Protein AF-A0A850H1N4-F1 (afdb_monomer_lite)

Secondary structure (DSSP, 8-state):
-----HHHHHHHHHHHHHHHHHHHHHHHHHHHHHHHHHHHHHHHHHHHHHHHHHHHHHHHHHHHHHHHHHIIIII--PPPPGGGS-S-HHHHHHHTSPPPTTPPPP---------TTTHHHHHHHHHHHHHS-GGGHHHHHHHHHHHHHHHHHHHHHTS-TTSSHHHHHHHHHH------HHHHHHGGG-

Radius of gyration: 41.52 Å; chains: 1; bounding box: 78×70×129 Å

Structure (mmCIF, N/CA/C/O backbone):
data_AF-A0A850H1N4-F1
#
_entry.id   AF-A0A850H1N4-F1
#
loop_
_atom_site.group_PDB
_atom_site.id
_atom_site.type_symbol
_atom_site.label_atom_id
_atom_site.label_alt_id
_atom_site.label_comp_id
_atom_site.label_asym_id
_atom_site.label_entity_id
_atom_site.label_seq_id
_atom_site.pdbx_PDB_ins_code
_atom_site.Cartn_x
_atom_site.Cartn_y
_atom_site.Cartn_z
_atom_site.occupancy
_atom_site.B_iso_or_equiv
_atom_site.auth_seq_id
_atom_site.auth_comp_id
_atom_site.auth_asym_id
_atom_site.auth_atom_id
_atom_site.pdbx_PDB_model_num
ATOM 1 N N . MET A 1 1 ? 31.573 0.179 -68.826 1.00 45.38 1 MET A N 1
ATOM 2 C CA . MET A 1 1 ? 30.901 -0.006 -67.521 1.00 45.38 1 MET A CA 1
ATOM 3 C C . MET A 1 1 ? 31.945 0.080 -66.420 1.00 45.38 1 MET A C 1
ATOM 5 O O . MET A 1 1 ? 32.851 -0.740 -66.405 1.00 45.38 1 MET A O 1
ATOM 9 N N . SER A 1 2 ? 31.887 1.092 -65.556 1.00 54.31 2 SER A N 1
ATOM 10 C CA . SER A 1 2 ? 32.833 1.258 -64.448 1.00 54.31 2 SER A CA 1
ATOM 11 C C . SER A 1 2 ? 32.500 0.284 -63.314 1.00 54.31 2 SER A C 1
ATOM 13 O O . SER A 1 2 ? 31.480 0.401 -62.639 1.00 54.31 2 SER A O 1
ATOM 15 N N . THR A 1 3 ? 33.363 -0.707 -63.109 1.00 65.75 3 THR A N 1
ATOM 16 C CA . THR A 1 3 ? 33.282 -1.648 -61.990 1.00 65.75 3 THR A CA 1
ATOM 17 C C . THR A 1 3 ? 33.752 -0.948 -60.718 1.00 65.75 3 THR A C 1
ATOM 19 O O . THR A 1 3 ? 34.942 -0.694 -60.544 1.00 65.75 3 THR A O 1
ATOM 22 N N . THR A 1 4 ? 32.829 -0.589 -59.827 1.00 67.75 4 THR A N 1
ATOM 23 C CA . THR A 1 4 ? 33.184 -0.047 -58.507 1.00 67.75 4 THR A CA 1
ATOM 24 C C . THR A 1 4 ? 33.922 -1.109 -57.688 1.00 67.75 4 THR A C 1
ATOM 26 O O . THR A 1 4 ? 33.457 -2.244 -57.597 1.00 67.75 4 THR A O 1
ATOM 29 N N . SER A 1 5 ? 35.033 -0.740 -57.053 1.00 78.00 5 SER A N 1
ATOM 30 C CA . SER A 1 5 ? 35.884 -1.641 -56.269 1.00 78.00 5 SER A CA 1
ATOM 31 C C . SER A 1 5 ? 35.133 -2.242 -55.061 1.00 78.00 5 SER A C 1
ATOM 33 O O . SER A 1 5 ? 34.505 -1.499 -54.298 1.00 78.00 5 SER A O 1
ATOM 35 N N . PRO A 1 6 ? 35.210 -3.567 -54.830 1.00 77.12 6 PRO A N 1
ATOM 36 C CA . PRO A 1 6 ? 34.457 -4.252 -53.771 1.00 77.12 6 PRO A CA 1
ATOM 37 C C . PRO A 1 6 ? 34.892 -3.859 -52.348 1.00 77.12 6 PRO A C 1
ATOM 39 O O . PRO A 1 6 ? 34.079 -3.885 -51.427 1.00 77.12 6 PRO A O 1
ATOM 42 N N . ILE A 1 7 ? 36.143 -3.424 -52.169 1.00 85.69 7 ILE A N 1
ATOM 43 C CA . ILE A 1 7 ? 36.723 -3.073 -50.861 1.00 85.69 7 ILE A CA 1
ATOM 44 C C . ILE A 1 7 ? 36.010 -1.867 -50.228 1.00 85.69 7 ILE A C 1
ATOM 46 O O . ILE A 1 7 ? 35.670 -1.895 -49.047 1.00 85.69 7 ILE A O 1
ATOM 50 N N . HIS A 1 8 ? 35.706 -0.826 -51.010 1.00 85.38 8 HIS A N 1
ATOM 51 C CA . HIS A 1 8 ? 35.001 0.352 -50.492 1.00 85.38 8 HIS A CA 1
ATO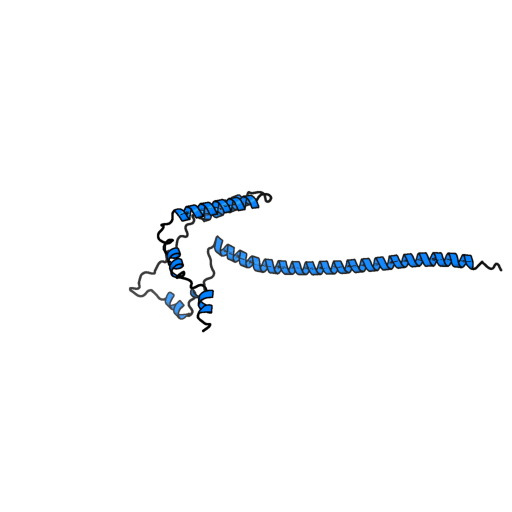M 52 C C . HIS A 1 8 ? 33.558 0.028 -50.095 1.00 85.38 8 HIS A C 1
ATOM 54 O O . HIS A 1 8 ? 33.072 0.525 -49.082 1.00 85.38 8 HIS A O 1
ATOM 60 N N . ARG A 1 9 ? 32.882 -0.844 -50.855 1.00 86.06 9 ARG A N 1
ATOM 61 C CA . ARG A 1 9 ? 31.515 -1.289 -50.540 1.00 86.06 9 ARG A CA 1
ATOM 62 C C . ARG A 1 9 ? 31.469 -2.054 -49.217 1.00 86.06 9 ARG A C 1
ATOM 64 O O . ARG A 1 9 ? 30.551 -1.843 -48.430 1.00 86.06 9 ARG A O 1
ATOM 71 N N . LEU A 1 10 ? 32.480 -2.883 -48.953 1.00 91.19 10 LEU A N 1
ATOM 72 C CA . LEU A 1 10 ? 32.591 -3.629 -47.702 1.00 91.19 10 LEU A CA 1
ATOM 73 C C . LEU A 1 10 ? 32.848 -2.709 -46.497 1.00 91.19 10 LEU A C 1
ATOM 75 O O . LEU A 1 10 ? 32.257 -2.918 -45.443 1.00 91.19 10 LEU A O 1
ATOM 79 N N . GLY A 1 11 ? 33.657 -1.657 -46.665 1.00 90.50 11 GLY A N 1
ATOM 80 C CA . GLY A 1 11 ? 33.879 -0.651 -45.619 1.00 90.50 11 GLY A CA 1
ATOM 81 C C . GLY A 1 11 ? 32.596 0.087 -45.220 1.00 90.50 11 GLY A C 1
ATOM 82 O O . GLY A 1 11 ? 32.288 0.202 -44.035 1.00 90.50 11 GLY A O 1
ATOM 83 N N . TRP A 1 12 ? 31.798 0.513 -46.203 1.00 93.62 12 TRP A N 1
ATOM 84 C CA . TRP A 1 12 ? 30.488 1.122 -45.943 1.00 93.62 12 TRP A CA 1
ATOM 85 C C . TRP A 1 12 ? 29.510 0.143 -45.286 1.00 93.62 12 TRP A C 1
ATOM 87 O O . TRP A 1 12 ? 28.826 0.509 -44.332 1.00 93.6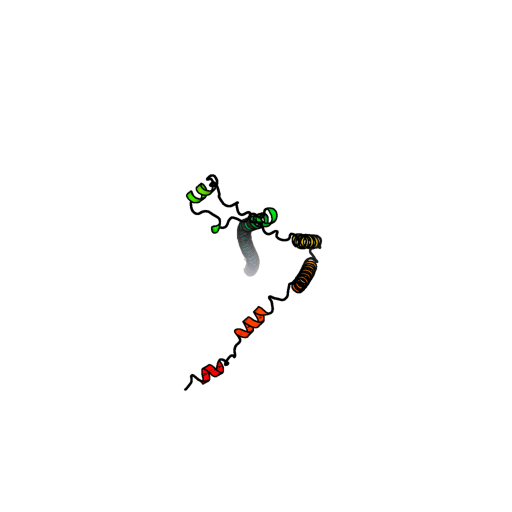2 12 TRP A O 1
ATOM 97 N N . ALA A 1 13 ? 29.472 -1.112 -45.744 1.00 95.06 13 ALA A N 1
ATOM 98 C CA . ALA A 1 13 ? 28.631 -2.141 -45.137 1.00 95.06 13 ALA A CA 1
ATOM 99 C C . ALA A 1 13 ? 29.006 -2.400 -43.667 1.00 95.06 13 ALA A C 1
ATOM 101 O O . ALA A 1 13 ? 28.120 -2.480 -42.817 1.00 95.06 13 ALA A O 1
ATOM 102 N N . ALA A 1 14 ? 30.303 -2.465 -43.349 1.00 95.75 14 ALA A N 1
ATOM 103 C CA . ALA A 1 14 ? 30.783 -2.629 -41.980 1.00 95.75 14 ALA A CA 1
ATOM 104 C C . ALA A 1 14 ? 30.381 -1.447 -41.084 1.00 95.75 14 ALA A C 1
ATOM 106 O O . ALA A 1 14 ? 29.930 -1.656 -39.959 1.00 95.75 14 ALA A O 1
ATOM 107 N N . LEU A 1 15 ? 30.470 -0.212 -41.591 1.00 96.31 15 LEU A N 1
ATOM 108 C CA . LEU A 1 15 ? 30.061 0.979 -40.846 1.00 96.31 15 LEU A CA 1
ATOM 109 C C . LEU A 1 15 ? 28.564 0.948 -40.493 1.00 96.31 15 LEU A C 1
ATOM 111 O O . LEU A 1 15 ? 28.195 1.187 -39.341 1.00 96.31 15 LEU A O 1
ATOM 115 N N . PHE A 1 16 ? 27.702 0.595 -41.454 1.00 97.31 16 PHE A N 1
ATOM 116 C CA . PHE A 1 16 ? 26.267 0.441 -41.198 1.00 97.31 16 PHE A CA 1
ATOM 117 C C . PHE A 1 16 ? 25.966 -0.716 -40.246 1.00 97.31 16 PHE A C 1
ATOM 119 O O . PHE A 1 16 ? 25.119 -0.567 -39.369 1.00 97.31 16 PHE A O 1
ATOM 126 N N . ALA A 1 17 ? 26.672 -1.842 -40.367 1.00 97.25 17 ALA A N 1
ATOM 127 C CA . ALA A 1 17 ? 26.500 -2.980 -39.469 1.00 97.25 17 ALA A CA 1
ATOM 128 C C . ALA A 1 17 ? 26.849 -2.619 -38.017 1.00 97.25 17 ALA A C 1
ATOM 130 O O . ALA A 1 17 ? 26.096 -2.949 -37.099 1.00 97.25 17 ALA A O 1
ATOM 131 N N . ILE A 1 18 ? 27.949 -1.890 -37.802 1.00 97.81 18 ILE A N 1
ATOM 132 C CA . ILE A 1 18 ? 28.336 -1.391 -36.476 1.00 97.81 18 ILE A CA 1
ATOM 133 C C . ILE A 1 18 ? 27.266 -0.434 -35.944 1.00 97.81 18 ILE A C 1
ATOM 135 O O . ILE A 1 18 ? 26.774 -0.627 -34.834 1.00 97.81 18 ILE A O 1
ATOM 139 N N . SER A 1 19 ? 26.850 0.551 -36.747 1.00 96.75 19 SER A N 1
ATOM 140 C CA . SER A 1 19 ? 25.802 1.506 -36.363 1.00 96.75 19 SER A CA 1
ATOM 141 C C . SER A 1 19 ? 24.498 0.805 -35.964 1.00 96.75 19 SER A C 1
ATOM 143 O O . SER A 1 19 ? 23.944 1.087 -34.900 1.00 96.75 19 SER A O 1
ATOM 145 N N . LEU A 1 20 ? 24.055 -0.168 -36.764 1.00 97.31 20 LEU A N 1
ATOM 146 C CA . LEU A 1 20 ? 22.860 -0.960 -36.494 1.00 97.31 20 LEU A CA 1
ATOM 147 C C . LEU A 1 20 ? 23.003 -1.775 -35.203 1.00 97.31 20 LEU A C 1
ATOM 149 O O . LEU A 1 20 ? 22.079 -1.813 -34.396 1.00 97.31 20 LEU A O 1
ATOM 153 N N . THR A 1 21 ? 24.166 -2.389 -34.979 1.00 98.06 21 THR A N 1
ATOM 154 C CA . THR A 1 21 ? 24.436 -3.187 -33.775 1.00 98.06 21 THR A CA 1
ATOM 155 C C . THR A 1 21 ? 24.353 -2.330 -32.513 1.00 98.06 21 THR A C 1
ATOM 157 O O . THR A 1 21 ? 23.682 -2.717 -31.556 1.00 98.06 21 THR A O 1
ATOM 160 N N . LEU A 1 22 ? 24.971 -1.143 -32.513 1.00 97.56 22 LEU A N 1
ATOM 161 C CA . LEU A 1 22 ? 24.876 -0.208 -31.387 1.00 97.56 22 LEU A CA 1
ATOM 162 C C . LEU A 1 22 ? 23.431 0.254 -31.156 1.00 97.56 22 LEU A C 1
ATOM 164 O O . LEU A 1 22 ? 22.978 0.307 -30.011 1.00 97.56 22 LEU A O 1
ATOM 168 N N . PHE A 1 23 ? 22.694 0.553 -32.228 1.00 97.81 23 PHE A N 1
ATOM 169 C CA . PHE A 1 23 ? 21.291 0.954 -32.138 1.00 97.81 23 PHE A CA 1
ATOM 170 C C . PHE A 1 23 ? 20.409 -0.149 -31.527 1.00 97.81 23 PHE A C 1
ATOM 172 O O . PHE A 1 23 ? 19.601 0.117 -30.631 1.00 97.81 23 PHE A O 1
ATOM 179 N N . LEU A 1 24 ? 20.597 -1.401 -31.953 1.00 97.94 24 LEU A N 1
ATOM 180 C CA . LEU A 1 24 ? 19.893 -2.553 -31.387 1.00 97.94 24 LEU A CA 1
ATOM 181 C C . LEU A 1 24 ? 20.264 -2.767 -29.918 1.00 97.94 24 LEU A C 1
ATOM 183 O O . LEU A 1 24 ? 19.368 -2.934 -29.094 1.00 97.94 24 LEU A O 1
ATOM 187 N N . ALA A 1 25 ? 21.551 -2.705 -29.568 1.00 97.56 25 ALA A N 1
ATOM 188 C CA . ALA A 1 25 ? 22.004 -2.853 -28.187 1.00 97.56 25 ALA A CA 1
ATOM 189 C C . ALA A 1 25 ? 21.349 -1.816 -27.258 1.00 97.56 25 ALA A C 1
ATOM 191 O O . ALA A 1 25 ? 20.859 -2.164 -26.181 1.00 97.56 25 ALA A O 1
ATOM 192 N N . LEU A 1 26 ? 21.262 -0.556 -27.695 1.00 97.19 26 LEU A N 1
ATOM 193 C CA . 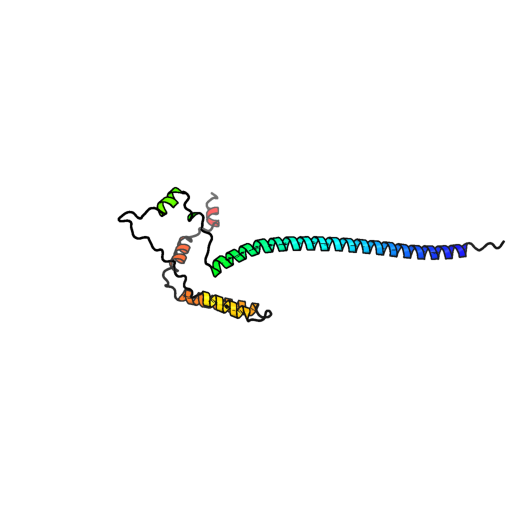LEU A 1 26 ? 20.587 0.498 -26.939 1.00 97.19 26 LEU A CA 1
ATOM 194 C C . LEU A 1 26 ? 19.080 0.240 -26.815 1.00 97.19 26 LEU A C 1
ATOM 196 O O . LEU A 1 26 ? 18.515 0.389 -25.733 1.00 97.19 26 LEU A O 1
ATOM 200 N N . THR A 1 27 ? 18.435 -0.193 -27.898 1.00 96.94 27 THR A N 1
ATOM 201 C CA . THR A 1 27 ? 17.000 -0.509 -27.910 1.00 96.94 27 THR A CA 1
ATOM 202 C C . THR A 1 27 ? 16.671 -1.653 -26.950 1.00 96.94 27 THR A C 1
ATOM 204 O O . THR A 1 27 ? 15.732 -1.552 -26.158 1.00 96.94 27 THR A O 1
ATOM 207 N N . LEU A 1 28 ? 17.473 -2.721 -26.960 1.00 96.62 28 LEU A N 1
ATOM 208 C CA . LEU A 1 28 ? 17.328 -3.844 -26.034 1.00 96.62 28 LEU A CA 1
ATOM 209 C C . LEU A 1 28 ? 17.555 -3.407 -24.584 1.00 96.62 28 LEU A C 1
ATOM 211 O O . LEU A 1 28 ? 16.755 -3.756 -23.719 1.00 96.62 28 LEU A O 1
ATOM 215 N N . ARG A 1 29 ? 18.574 -2.577 -24.322 1.00 96.75 29 ARG A N 1
ATOM 216 C CA . ARG A 1 29 ? 18.825 -2.023 -22.984 1.00 96.75 29 ARG A CA 1
ATOM 217 C C . ARG A 1 29 ? 17.643 -1.198 -22.479 1.00 96.75 29 ARG A C 1
ATOM 219 O O . ARG A 1 29 ? 17.230 -1.365 -21.338 1.00 96.75 29 ARG A O 1
ATOM 226 N N . VAL A 1 30 ? 17.071 -0.336 -23.317 1.00 97.06 30 VAL A N 1
ATOM 227 C CA . VAL A 1 30 ? 15.891 0.463 -22.950 1.00 97.06 30 VAL A CA 1
ATOM 228 C C . VAL A 1 30 ? 14.690 -0.434 -22.648 1.00 97.06 30 VAL A C 1
ATOM 230 O O . VAL A 1 30 ? 13.958 -0.168 -21.697 1.00 97.06 30 VAL A O 1
ATOM 233 N N . ASN A 1 31 ? 14.485 -1.507 -23.413 1.00 96.06 31 ASN A N 1
ATOM 234 C CA . ASN A 1 31 ? 13.411 -2.462 -23.138 1.00 96.06 31 ASN A CA 1
ATOM 235 C C . ASN A 1 31 ? 13.629 -3.224 -21.823 1.00 96.06 31 ASN A C 1
ATOM 237 O O . ASN A 1 31 ? 12.673 -3.393 -21.067 1.00 96.06 31 ASN A O 1
ATOM 241 N N . ALA A 1 32 ? 14.870 -3.607 -21.514 1.00 95.19 32 ALA A N 1
ATOM 242 C CA . ALA A 1 32 ? 15.222 -4.218 -20.234 1.00 95.19 32 ALA A CA 1
ATOM 243 C C . ALA A 1 32 ? 14.930 -3.265 -19.063 1.00 95.19 32 ALA A C 1
ATOM 245 O O . ALA A 1 32 ? 14.163 -3.619 -18.170 1.00 95.19 32 ALA A O 1
ATOM 246 N N . VAL A 1 33 ? 15.402 -2.016 -19.135 1.00 96.31 33 VAL A N 1
ATOM 247 C CA . VAL A 1 33 ? 15.148 -0.995 -18.101 1.00 96.31 33 VAL A CA 1
ATOM 248 C C . VAL A 1 33 ? 13.650 -0.740 -17.921 1.00 96.31 33 VAL A C 1
ATOM 250 O O . VAL A 1 33 ? 13.152 -0.718 -16.800 1.00 96.31 33 VAL A O 1
ATOM 253 N N . LYS A 1 34 ? 12.883 -0.611 -19.012 1.00 96.06 34 LYS A N 1
ATOM 254 C CA . LYS A 1 34 ? 11.418 -0.467 -18.930 1.00 96.06 34 LYS A CA 1
ATOM 255 C C . LYS A 1 34 ? 10.757 -1.662 -18.236 1.00 96.06 34 LYS A C 1
ATOM 257 O O . LYS A 1 34 ? 9.766 -1.478 -17.532 1.00 96.06 34 LYS A O 1
ATOM 262 N N . SER A 1 35 ? 11.266 -2.877 -18.444 1.00 94.00 35 SER A N 1
ATOM 263 C CA . SER A 1 35 ? 10.730 -4.080 -17.800 1.00 94.00 35 SER A CA 1
ATOM 264 C C . SER A 1 35 ? 11.027 -4.123 -16.298 1.00 94.00 35 SER A C 1
ATOM 266 O O . SER A 1 35 ? 10.137 -4.470 -15.521 1.00 94.00 35 SER A O 1
ATOM 268 N N . GLU A 1 36 ? 12.224 -3.689 -15.894 1.00 94.12 36 GLU A N 1
ATOM 269 C CA . GLU A 1 36 ? 12.636 -3.572 -14.492 1.00 94.12 36 GLU A CA 1
ATOM 270 C C . GLU A 1 36 ? 11.793 -2.531 -13.754 1.00 94.12 36 GLU A C 1
ATOM 272 O O . GLU A 1 36 ? 11.248 -2.829 -12.693 1.00 94.12 36 GLU A O 1
ATOM 277 N N . VAL A 1 37 ? 11.587 -1.353 -14.354 1.00 96.56 37 VAL A N 1
ATOM 278 C CA . VAL A 1 37 ? 10.722 -0.303 -13.789 1.00 96.56 37 VAL A CA 1
ATOM 279 C C . VAL A 1 37 ? 9.313 -0.841 -13.546 1.00 96.56 37 VAL A C 1
ATOM 281 O O . VAL A 1 37 ? 8.801 -0.754 -12.433 1.00 96.56 37 VAL A O 1
ATOM 284 N N . ARG A 1 38 ? 8.715 -1.507 -14.542 1.00 94.94 38 ARG A N 1
ATOM 285 C CA . ARG A 1 38 ? 7.384 -2.117 -14.394 1.00 94.94 38 ARG A CA 1
ATOM 286 C C . ARG A 1 38 ? 7.336 -3.205 -13.320 1.00 94.94 38 ARG A C 1
ATOM 288 O O . ARG A 1 38 ? 6.271 -3.457 -12.760 1.00 94.94 38 ARG A O 1
ATOM 295 N N . ALA A 1 39 ? 8.436 -3.918 -13.079 1.00 95.81 39 ALA A N 1
ATOM 296 C CA . ALA A 1 39 ? 8.506 -4.907 -12.008 1.00 95.81 39 ALA A CA 1
ATOM 297 C C . ALA A 1 39 ? 8.511 -4.231 -10.630 1.00 95.81 39 ALA A C 1
ATOM 299 O O . ALA A 1 39 ? 7.747 -4.651 -9.763 1.00 95.81 39 ALA A O 1
ATOM 300 N N . MET A 1 40 ? 9.291 -3.160 -10.463 1.00 94.69 40 MET A N 1
ATOM 301 C CA . MET A 1 40 ? 9.344 -2.373 -9.226 1.00 94.69 40 MET A CA 1
ATOM 302 C C . MET A 1 40 ? 8.014 -1.678 -8.930 1.00 94.69 40 MET A C 1
ATOM 304 O O . MET A 1 40 ? 7.537 -1.745 -7.806 1.00 94.69 40 MET A O 1
ATOM 308 N N . GLU A 1 41 ? 7.352 -1.103 -9.936 1.00 97.00 41 GLU A N 1
ATOM 309 C CA . GLU A 1 41 ? 6.014 -0.511 -9.783 1.00 97.00 41 GLU A CA 1
ATOM 310 C C . GLU A 1 41 ? 5.002 -1.522 -9.223 1.00 97.00 41 GLU A C 1
ATOM 312 O O . GLU A 1 41 ? 4.248 -1.214 -8.303 1.00 97.00 41 GLU A O 1
ATOM 317 N N . ARG A 1 42 ? 5.010 -2.765 -9.727 1.00 96.50 42 ARG A N 1
ATOM 318 C CA . ARG A 1 42 ? 4.136 -3.824 -9.196 1.00 96.50 42 ARG A CA 1
ATOM 319 C C . ARG A 1 42 ? 4.487 -4.209 -7.762 1.00 96.50 42 ARG A C 1
ATOM 321 O O . ARG A 1 42 ? 3.578 -4.506 -6.994 1.00 96.50 42 ARG A O 1
ATOM 328 N N . GLN A 1 43 ? 5.773 -4.220 -7.412 1.00 95.75 43 GLN A N 1
ATOM 329 C CA . GLN A 1 43 ? 6.217 -4.498 -6.044 1.00 95.75 43 GLN A CA 1
ATOM 330 C C . GLN A 1 43 ? 5.785 -3.391 -5.082 1.00 95.75 43 GLN A C 1
ATOM 332 O O . GLN A 1 43 ? 5.258 -3.699 -4.020 1.00 95.75 43 GLN A O 1
ATOM 337 N N . ILE A 1 44 ? 5.927 -2.124 -5.479 1.00 97.25 44 ILE A N 1
ATOM 338 C CA . ILE A 1 44 ? 5.469 -0.970 -4.697 1.00 97.25 44 ILE A CA 1
ATOM 339 C C . ILE A 1 44 ? 3.973 -1.102 -4.408 1.00 97.25 44 ILE A C 1
ATOM 341 O O . ILE A 1 44 ? 3.573 -1.108 -3.249 1.00 97.25 44 ILE A O 1
ATOM 345 N N . VAL A 1 45 ? 3.158 -1.327 -5.442 1.00 97.50 45 VAL A N 1
ATOM 346 C CA . VAL A 1 45 ? 1.704 -1.482 -5.277 1.00 97.50 45 VAL A CA 1
ATOM 347 C C . VAL A 1 45 ? 1.346 -2.691 -4.404 1.00 97.50 45 VAL A C 1
ATOM 349 O O . VAL A 1 45 ? 0.359 -2.646 -3.671 1.00 97.50 45 VAL A O 1
ATOM 352 N N . ALA A 1 46 ? 2.106 -3.787 -4.471 1.00 96.75 46 ALA A N 1
ATOM 353 C CA . ALA A 1 46 ? 1.880 -4.946 -3.608 1.00 96.75 46 ALA A CA 1
ATOM 354 C C . ALA A 1 46 ? 2.143 -4.607 -2.131 1.00 96.75 46 ALA A C 1
ATOM 356 O O . ALA A 1 46 ? 1.281 -4.852 -1.290 1.00 96.75 46 ALA A O 1
ATOM 357 N N . ILE A 1 47 ? 3.276 -3.965 -1.841 1.00 97.38 47 ILE A N 1
ATOM 358 C CA . ILE A 1 47 ? 3.660 -3.562 -0.482 1.00 97.38 47 ILE A CA 1
ATOM 359 C C . ILE A 1 47 ? 2.686 -2.517 0.079 1.00 97.38 47 ILE A C 1
ATOM 361 O O . ILE A 1 47 ? 2.293 -2.608 1.237 1.00 97.38 47 ILE A O 1
ATOM 365 N N . GLU A 1 48 ? 2.233 -1.559 -0.734 1.00 97.19 48 GLU A N 1
ATOM 366 C CA . GLU A 1 48 ? 1.223 -0.566 -0.335 1.00 97.19 48 GLU A CA 1
ATOM 367 C C . GLU A 1 48 ? -0.118 -1.205 0.056 1.00 97.19 48 GLU A C 1
ATOM 369 O O . GLU A 1 48 ? -0.807 -0.738 0.963 1.00 97.19 48 GLU A O 1
ATOM 374 N N . ARG A 1 49 ? -0.509 -2.295 -0.612 1.00 96.62 49 ARG A N 1
ATOM 375 C CA . ARG A 1 49 ? -1.721 -3.042 -0.247 1.00 96.62 49 ARG A CA 1
ATOM 376 C C . ARG A 1 49 ? -1.547 -3.789 1.067 1.00 96.62 49 ARG A C 1
ATOM 378 O O . ARG A 1 49 ? -2.483 -3.824 1.862 1.00 96.62 49 ARG A O 1
ATOM 385 N N . GLU A 1 50 ? -0.374 -4.371 1.296 1.00 95.94 50 GLU A N 1
ATOM 386 C CA . GLU A 1 50 ? -0.048 -5.043 2.555 1.00 95.94 50 GLU A CA 1
ATOM 387 C C . GLU A 1 50 ? -0.032 -4.055 3.726 1.00 95.94 50 GLU A C 1
ATOM 389 O O . GLU A 1 50 ? -0.620 -4.342 4.767 1.00 95.94 50 GLU A O 1
ATOM 394 N N . THR A 1 51 ? 0.555 -2.866 3.560 1.00 95.81 51 THR A N 1
ATOM 395 C CA . THR A 1 51 ? 0.543 -1.832 4.606 1.00 95.81 51 THR A CA 1
ATOM 396 C C . THR A 1 51 ? -0.857 -1.298 4.875 1.00 95.81 51 THR A C 1
ATOM 398 O O . THR A 1 51 ? -1.214 -1.149 6.040 1.00 95.81 51 THR A O 1
ATOM 401 N N . LEU A 1 52 ? -1.680 -1.074 3.844 1.00 96.38 52 LEU A N 1
ATOM 402 C CA . LEU A 1 52 ? -3.089 -0.713 4.032 1.00 96.38 52 LEU A CA 1
ATOM 403 C C . LEU A 1 52 ? -3.855 -1.787 4.810 1.00 96.38 52 LEU A C 1
ATOM 405 O O . LEU A 1 52 ? -4.592 -1.464 5.738 1.00 96.38 52 LEU A O 1
ATOM 409 N N . LEU A 1 53 ? -3.665 -3.062 4.466 1.00 96.25 53 LEU A N 1
ATOM 410 C CA . LEU A 1 53 ? -4.285 -4.173 5.186 1.00 96.25 53 LEU A CA 1
ATOM 411 C C . LEU A 1 53 ? -3.849 -4.172 6.656 1.00 96.25 53 LEU A C 1
ATOM 413 O O . LEU A 1 53 ? -4.702 -4.185 7.545 1.00 96.25 53 LEU A O 1
ATOM 417 N N . LEU A 1 54 ? -2.545 -4.074 6.919 1.00 95.94 54 LEU A N 1
ATOM 418 C CA . LEU A 1 54 ? -2.003 -4.035 8.278 1.00 95.94 54 LEU A CA 1
ATOM 419 C C . LEU A 1 54 ? -2.559 -2.855 9.078 1.00 95.94 54 LEU A C 1
ATOM 421 O O . LEU A 1 54 ? -2.996 -3.041 10.211 1.00 95.94 54 LEU A O 1
ATOM 425 N N . GLU A 1 55 ? -2.607 -1.663 8.488 1.00 93.50 55 GLU A N 1
ATOM 426 C CA . GLU A 1 55 ? -3.153 -0.469 9.133 1.00 93.50 55 GLU A CA 1
ATOM 427 C C . GLU A 1 55 ? -4.624 -0.672 9.513 1.00 93.50 55 GLU A C 1
ATOM 429 O O . GLU A 1 55 ? -5.019 -0.385 10.642 1.00 93.50 55 GLU A O 1
ATOM 434 N N . THR A 1 56 ? -5.434 -1.247 8.621 1.00 94.31 56 THR A N 1
ATOM 435 C CA . THR A 1 56 ? -6.850 -1.509 8.925 1.00 94.31 56 THR A CA 1
ATOM 436 C C . THR A 1 56 ? -7.033 -2.537 10.045 1.00 94.31 56 THR A C 1
ATOM 438 O O . THR A 1 56 ? -7.891 -2.358 10.919 1.00 94.31 56 THR 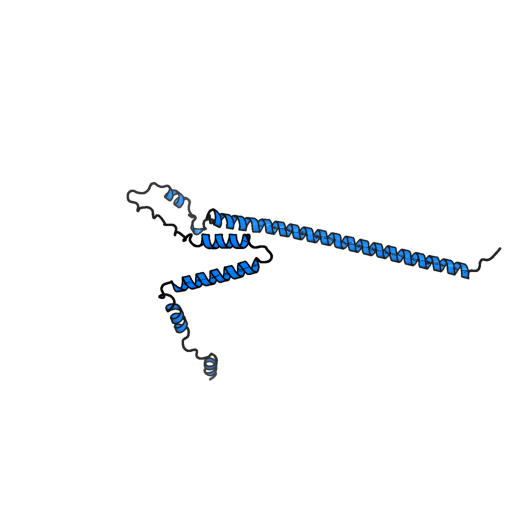A O 1
ATOM 441 N N . GLU A 1 57 ? -6.202 -3.584 10.087 1.00 90.56 57 GLU A N 1
ATOM 442 C CA . GLU A 1 57 ? -6.212 -4.553 11.185 1.00 90.56 57 GLU A CA 1
ATOM 443 C C . GLU A 1 57 ? -5.801 -3.908 12.514 1.00 90.56 57 GLU A C 1
ATOM 445 O O . GLU A 1 57 ? -6.432 -4.153 13.552 1.00 90.56 57 GLU A O 1
ATOM 450 N N . PHE A 1 58 ? -4.764 -3.067 12.495 1.00 88.88 58 PHE A N 1
ATOM 451 C CA . PHE A 1 58 ? -4.294 -2.357 13.679 1.00 88.88 58 PHE A CA 1
ATOM 452 C C . PHE A 1 58 ? -5.320 -1.351 14.184 1.00 88.88 58 PHE A C 1
ATOM 454 O O . PHE A 1 58 ? -5.618 -1.371 15.376 1.00 88.88 58 PHE A O 1
ATOM 461 N N . GLN A 1 59 ? -5.910 -0.531 13.315 1.00 87.56 59 GLN A N 1
ATOM 462 C CA . GLN A 1 59 ? -6.954 0.424 13.693 1.00 87.56 59 GLN A CA 1
ATOM 463 C C . GLN A 1 59 ? -8.138 -0.284 14.351 1.00 87.56 59 GLN A C 1
ATOM 465 O O . GLN A 1 59 ? -8.607 0.141 15.409 1.00 87.56 59 GLN A O 1
ATOM 470 N N . THR A 1 60 ? -8.563 -1.419 13.793 1.00 86.88 60 THR A N 1
ATOM 471 C CA . THR A 1 60 ? -9.681 -2.190 14.345 1.00 86.88 60 THR A CA 1
ATOM 472 C C . THR A 1 60 ? -9.347 -2.777 15.726 1.00 86.88 60 THR A C 1
ATOM 474 O O . THR A 1 60 ? -10.148 -2.661 16.655 1.00 86.88 60 THR A O 1
ATOM 477 N N . ARG A 1 61 ? -8.152 -3.360 15.925 1.00 84.19 61 ARG A N 1
ATOM 478 C CA . ARG A 1 61 ? -7.743 -3.943 17.225 1.00 84.19 61 ARG A CA 1
ATOM 479 C C . ARG A 1 61 ? -7.377 -2.890 18.277 1.00 84.19 61 ARG A C 1
ATOM 481 O O . ARG A 1 61 ? -7.656 -3.081 19.462 1.00 84.19 61 ARG A O 1
ATOM 488 N N . ALA A 1 62 ? -6.744 -1.793 17.872 1.00 84.56 62 ALA A N 1
ATOM 489 C CA . ALA A 1 62 ? -6.361 -0.704 18.763 1.00 84.56 62 ALA A CA 1
ATOM 490 C C . ALA A 1 62 ? -7.588 0.076 19.236 1.00 84.56 62 ALA A C 1
ATOM 492 O O . ALA A 1 62 ? -7.678 0.354 20.427 1.00 84.56 62 ALA A O 1
ATOM 493 N N . SER A 1 63 ? -8.559 0.348 18.357 1.00 83.62 63 SER A N 1
ATOM 494 C CA . SER A 1 63 ? -9.788 1.064 18.718 1.00 83.62 63 SER A CA 1
ATOM 495 C C . SER A 1 63 ? -10.574 0.341 19.818 1.00 83.62 63 SER A C 1
ATOM 497 O O . SER A 1 63 ? -10.969 0.966 20.799 1.00 83.62 63 SER A O 1
ATOM 499 N N . GLN A 1 64 ? -10.709 -0.990 19.741 1.00 84.19 64 GLN A N 1
ATOM 500 C CA . GLN A 1 64 ? -11.371 -1.776 20.794 1.00 84.19 64 GLN A CA 1
ATOM 501 C C . GLN A 1 64 ? -10.642 -1.688 22.141 1.00 84.19 64 GLN A C 1
ATOM 503 O O . GLN A 1 64 ? -11.272 -1.485 23.178 1.00 84.19 64 GLN A O 1
ATOM 508 N N . ARG A 1 65 ? -9.307 -1.807 22.137 1.00 83.56 65 ARG A N 1
ATOM 509 C CA . ARG A 1 65 ? -8.490 -1.672 23.356 1.00 83.56 65 ARG A CA 1
ATOM 510 C C . ARG A 1 65 ? -8.532 -0.253 23.919 1.00 83.56 65 ARG A C 1
ATOM 512 O O . ARG A 1 65 ? -8.590 -0.094 25.132 1.00 83.56 65 ARG A O 1
ATOM 519 N N . GLN A 1 66 ? -8.529 0.760 23.053 1.00 82.94 66 GLN A N 1
ATOM 520 C CA . GLN A 1 66 ? -8.624 2.168 23.435 1.00 82.94 66 GLN A CA 1
ATOM 521 C C . GLN A 1 66 ? -9.983 2.481 24.062 1.00 82.94 66 GLN A C 1
ATOM 523 O O . GLN A 1 66 ? -10.014 3.060 25.139 1.00 82.94 66 GLN A O 1
ATOM 528 N N . LEU A 1 67 ? -11.089 2.033 23.459 1.00 80.69 67 LEU A N 1
ATOM 529 C CA . LEU A 1 67 ? -12.430 2.186 24.031 1.00 80.69 67 LEU A CA 1
ATOM 530 C C . LEU A 1 67 ? -12.568 1.455 25.372 1.00 80.69 67 LEU A C 1
ATOM 532 O O . LEU A 1 67 ? -13.161 1.995 26.298 1.00 80.69 67 LEU A O 1
ATOM 536 N N . ALA A 1 68 ? -12.000 0.253 25.507 1.00 81.88 68 ALA A N 1
ATOM 537 C CA . ALA A 1 68 ? -11.993 -0.473 26.777 1.00 81.88 68 ALA A CA 1
ATOM 538 C C . ALA A 1 68 ? -11.186 0.262 27.863 1.00 81.88 68 ALA A C 1
ATOM 540 O O . ALA A 1 68 ? -11.659 0.397 28.990 1.00 81.88 68 ALA A O 1
ATOM 541 N N . ALA A 1 69 ? -10.004 0.777 27.516 1.00 83.88 69 ALA A N 1
ATOM 542 C CA . ALA A 1 69 ? -9.178 1.568 28.425 1.00 83.88 69 ALA A CA 1
ATOM 543 C C . ALA A 1 69 ? -9.859 2.890 28.816 1.00 83.88 69 ALA A C 1
ATOM 545 O O . ALA A 1 69 ? -9.840 3.267 29.982 1.00 83.88 69 ALA A O 1
ATOM 546 N N . TRP A 1 70 ? -10.509 3.570 27.867 1.00 79.81 70 TRP A N 1
ATOM 547 C CA . TRP A 1 70 ? -11.267 4.795 28.133 1.00 79.81 70 TRP A CA 1
ATOM 548 C C . TRP A 1 70 ? -12.510 4.529 28.986 1.00 79.81 70 TRP A C 1
ATOM 550 O O . TRP A 1 70 ? -12.770 5.284 29.913 1.00 79.81 70 TRP A O 1
ATOM 560 N N . ASN A 1 71 ? -13.234 3.429 28.757 1.00 81.44 71 ASN A N 1
ATOM 561 C CA . ASN A 1 71 ? -14.347 3.029 29.623 1.00 81.44 71 ASN A CA 1
ATOM 562 C C . ASN A 1 71 ? -13.899 2.730 31.060 1.00 81.44 71 ASN A C 1
ATOM 564 O O . ASN A 1 71 ? -14.624 3.051 32.001 1.00 81.44 71 ASN A O 1
ATOM 568 N N . GLN A 1 72 ? -12.712 2.143 31.240 1.00 81.44 72 GLN A N 1
ATOM 569 C CA . GLN A 1 72 ? -12.131 1.934 32.567 1.00 81.44 72 GLN A CA 1
ATOM 570 C C . GLN A 1 72 ? -11.702 3.244 33.231 1.00 81.44 72 GLN A C 1
ATOM 572 O O . GLN A 1 72 ? -11.981 3.416 34.413 1.00 81.44 72 GLN A O 1
ATOM 577 N N . LEU A 1 73 ? -11.050 4.145 32.491 1.00 79.81 73 LEU A N 1
ATOM 578 C CA . LEU A 1 73 ? -10.503 5.387 33.041 1.00 79.81 73 LEU A CA 1
ATOM 579 C C . LEU A 1 73 ? -11.585 6.436 33.339 1.00 79.81 73 LEU A C 1
ATOM 581 O O . LEU A 1 73 ? -11.565 7.035 34.405 1.00 79.81 73 LEU A O 1
ATOM 585 N N . GLU A 1 74 ? -12.524 6.652 32.416 1.00 74.00 74 GLU A N 1
ATOM 586 C CA . GLU A 1 74 ? -13.515 7.736 32.515 1.00 74.00 74 GLU A CA 1
ATOM 587 C C . GLU A 1 74 ? -14.774 7.304 33.280 1.00 74.00 74 GLU A C 1
ATOM 589 O O . GLU A 1 74 ? -15.349 8.077 34.042 1.00 74.00 74 GLU A O 1
ATOM 594 N N . PHE A 1 75 ? -15.218 6.057 33.088 1.00 75.94 75 PHE A N 1
ATOM 595 C CA . PHE A 1 75 ? -16.503 5.593 33.618 1.00 75.94 75 PHE A CA 1
ATOM 596 C C . PHE A 1 75 ? -16.387 4.487 34.675 1.00 75.94 75 PHE A C 1
ATOM 598 O O . PHE A 1 75 ? -17.373 4.165 35.340 1.00 75.94 75 PHE A O 1
ATOM 605 N N . GLY A 1 76 ? -15.208 3.876 34.838 1.00 71.00 76 GLY A N 1
ATOM 606 C CA . GLY A 1 76 ? -15.007 2.743 35.746 1.00 71.00 76 GLY A CA 1
ATOM 607 C C . GLY A 1 76 ? -15.832 1.500 35.384 1.00 71.00 76 GLY A C 1
ATOM 608 O O . GLY A 1 76 ? -15.982 0.597 36.210 1.00 71.00 76 GLY A O 1
ATOM 609 N N . TYR A 1 77 ? -16.391 1.437 34.172 1.00 65.50 77 TYR A N 1
ATOM 610 C CA . TYR A 1 77 ? -17.209 0.311 33.737 1.00 65.50 77 TYR A CA 1
ATOM 611 C C . TYR A 1 77 ? -16.308 -0.831 33.262 1.00 65.50 77 TYR A C 1
ATOM 613 O O . TYR A 1 77 ? -15.748 -0.802 32.168 1.00 65.50 77 TYR A O 1
ATOM 621 N N . ALA A 1 78 ? -16.183 -1.868 34.089 1.00 68.56 78 ALA A N 1
ATOM 622 C CA . ALA A 1 78 ? -15.692 -3.174 33.665 1.00 68.56 78 ALA A CA 1
ATOM 623 C C . ALA A 1 78 ? -16.878 -4.031 33.199 1.00 68.56 78 ALA A C 1
ATOM 625 O O . ALA A 1 78 ? -17.932 -4.026 33.836 1.00 68.56 78 ALA A O 1
ATOM 626 N N . ALA A 1 79 ? -16.714 -4.782 32.104 1.00 73.00 79 ALA A N 1
ATOM 627 C CA . ALA A 1 79 ? -17.715 -5.768 31.704 1.00 73.00 79 ALA A CA 1
ATOM 628 C C . ALA A 1 79 ? -17.940 -6.760 32.870 1.00 73.00 79 ALA A C 1
ATOM 630 O O . ALA A 1 79 ? -16.947 -7.271 33.403 1.00 73.00 79 ALA A O 1
ATOM 631 N N . PRO A 1 80 ? -19.194 -7.026 33.291 1.00 67.75 80 PRO A N 1
ATOM 632 C CA . PRO A 1 80 ? -19.461 -7.919 34.414 1.00 67.75 80 PRO A CA 1
ATOM 633 C C . PRO A 1 80 ? -18.861 -9.299 34.141 1.00 67.75 80 PRO A C 1
ATOM 635 O O . PRO A 1 80 ? -18.986 -9.830 33.033 1.00 67.75 80 PRO A O 1
ATOM 638 N N . ARG A 1 81 ? -18.173 -9.868 35.136 1.00 74.69 81 ARG A N 1
ATOM 639 C CA . ARG A 1 81 ? -17.597 -11.216 35.014 1.00 74.69 81 ARG A CA 1
ATOM 640 C C . ARG A 1 81 ? -18.720 -12.247 34.936 1.00 74.69 81 ARG A C 1
ATOM 642 O O . ARG A 1 81 ? -19.800 -12.011 35.468 1.00 74.69 81 ARG A O 1
ATOM 649 N N . ALA A 1 82 ? -18.446 -13.394 34.312 1.00 75.62 82 ALA A N 1
ATOM 650 C CA . ALA A 1 82 ? -19.409 -14.493 34.200 1.00 75.62 82 ALA A CA 1
ATOM 651 C C . ALA A 1 82 ? -20.001 -14.885 35.569 1.00 75.62 82 ALA A C 1
ATOM 653 O O . ALA A 1 82 ? -21.203 -15.080 35.676 1.00 75.62 82 ALA A O 1
ATOM 654 N N . ASP A 1 83 ? -19.178 -14.844 36.620 1.00 75.12 83 ASP A N 1
ATOM 655 C CA . ASP A 1 83 ? -19.560 -15.162 38.003 1.00 75.12 83 ASP A CA 1
ATOM 656 C C . ASP A 1 83 ? -20.553 -14.158 38.634 1.00 75.12 83 ASP A C 1
ATOM 658 O O . ASP A 1 83 ? -21.068 -14.396 39.722 1.00 75.12 83 ASP A O 1
ATOM 662 N N . GLN A 1 84 ? -20.793 -13.007 37.991 1.00 75.94 84 GLN A N 1
ATOM 663 C CA . GLN A 1 84 ? -21.740 -11.979 38.448 1.00 75.94 84 GLN A CA 1
ATOM 664 C C . GLN A 1 84 ? -23.121 -12.108 37.794 1.00 75.94 84 GLN A C 1
ATOM 666 O O . GLN A 1 84 ? -24.047 -11.396 38.186 1.00 75.94 84 GLN A O 1
ATOM 671 N N . TYR A 1 85 ? -23.273 -12.984 36.797 1.00 73.38 85 TYR A N 1
ATOM 672 C CA . TYR A 1 85 ? -24.569 -13.271 36.199 1.00 73.38 85 TYR A CA 1
ATOM 673 C C . TYR A 1 85 ? -25.249 -14.410 36.957 1.00 73.38 85 TYR A C 1
ATOM 675 O O . TYR A 1 85 ? -24.625 -15.402 37.315 1.00 73.38 85 TYR A O 1
ATOM 683 N N . LEU A 1 86 ? -26.548 -14.257 37.202 1.00 79.31 86 LEU A N 1
ATOM 684 C CA . LEU A 1 86 ? -27.376 -15.331 37.738 1.00 79.31 86 LEU A CA 1
ATOM 685 C C . LEU A 1 86 ? -27.664 -16.327 36.613 1.00 79.31 86 LEU A C 1
ATOM 687 O O . LEU A 1 86 ? -28.192 -15.937 35.568 1.00 79.31 86 LEU A O 1
ATOM 691 N N . ASP A 1 87 ? -27.354 -17.602 36.831 1.00 77.94 87 ASP A N 1
ATOM 692 C CA . ASP A 1 87 ? -27.518 -18.655 35.820 1.00 77.94 87 ASP A CA 1
ATOM 693 C C . ASP A 1 87 ? -28.994 -18.949 35.507 1.00 77.94 87 ASP A C 1
ATOM 695 O O . ASP A 1 87 ? -29.325 -19.521 34.464 1.00 77.94 87 ASP A O 1
ATOM 699 N N . ASN A 1 88 ? -29.918 -18.557 36.393 1.00 79.69 88 ASN A N 1
ATOM 700 C CA . ASN A 1 88 ? -31.317 -18.950 36.291 1.00 79.69 88 ASN A CA 1
ATOM 701 C C . ASN A 1 88 ? -32.299 -17.770 36.341 1.00 79.69 88 ASN A C 1
ATOM 703 O O . ASN A 1 88 ? -32.310 -16.951 37.257 1.00 79.69 88 ASN A O 1
ATOM 707 N N . ARG A 1 89 ? -33.266 -17.757 35.412 1.00 73.06 89 ARG A N 1
ATOM 708 C CA . ARG A 1 89 ? -34.378 -16.784 35.379 1.00 73.06 89 ARG A CA 1
ATOM 709 C C . ARG A 1 89 ? -35.225 -16.804 36.661 1.00 73.06 89 ARG A C 1
ATOM 711 O O . ARG A 1 89 ? -35.843 -15.798 37.002 1.00 73.06 89 ARG A O 1
ATOM 718 N N . ARG A 1 90 ? -35.256 -17.931 37.383 1.00 74.19 90 ARG A N 1
ATOM 719 C CA . ARG A 1 90 ? -35.939 -18.036 38.686 1.00 74.19 90 ARG A CA 1
ATOM 720 C C . ARG A 1 90 ? -35.231 -17.248 39.792 1.00 74.19 90 ARG A C 1
ATOM 722 O O . ARG A 1 90 ? -35.911 -16.683 40.640 1.00 74.19 90 ARG A O 1
ATOM 729 N N . GLU A 1 91 ? -33.904 -17.160 39.753 1.00 74.94 91 GLU A N 1
ATOM 730 C CA . GLU A 1 91 ? -33.109 -16.365 40.701 1.00 74.94 91 GLU A CA 1
ATOM 731 C C . GLU A 1 91 ? -33.304 -14.866 40.449 1.00 74.94 91 GLU A C 1
ATOM 733 O O . GLU A 1 91 ? -33.434 -14.087 41.390 1.00 74.94 91 GLU A O 1
ATOM 738 N N . VAL A 1 92 ? -33.465 -14.471 39.181 1.00 75.44 92 VAL A N 1
ATOM 739 C CA . VAL A 1 92 ? -33.843 -13.097 38.810 1.00 75.44 92 VAL A CA 1
ATOM 740 C C . VAL A 1 92 ? -35.245 -12.741 39.323 1.00 75.44 92 VAL A C 1
ATOM 742 O O . VAL A 1 92 ? -35.459 -11.639 39.819 1.00 75.44 92 VAL A O 1
ATOM 745 N N . ALA A 1 93 ? -36.207 -13.669 39.257 1.00 78.31 93 ALA A N 1
ATOM 746 C CA . ALA A 1 93 ? -37.561 -13.443 39.775 1.00 78.31 93 ALA A CA 1
ATOM 747 C C . ALA A 1 93 ? -37.595 -13.288 41.308 1.00 78.31 93 ALA A C 1
ATOM 749 O O . ALA A 1 93 ? -38.421 -12.540 41.828 1.00 78.31 93 ALA A O 1
ATOM 750 N N . ALA A 1 94 ? -36.681 -13.950 42.024 1.00 73.25 94 ALA A N 1
ATOM 751 C CA . ALA A 1 94 ? -36.561 -13.835 43.476 1.00 73.25 94 ALA A CA 1
ATOM 752 C C . ALA A 1 94 ? -36.071 -12.445 43.928 1.00 73.25 94 ALA A C 1
ATOM 754 O O . ALA A 1 94 ? -36.470 -11.988 44.995 1.00 73.25 94 ALA A O 1
ATOM 755 N N . LEU A 1 95 ? -35.283 -11.738 43.107 1.00 74.69 95 LEU A N 1
ATOM 756 C CA . LEU A 1 95 ? -34.856 -10.357 43.383 1.00 74.69 95 LEU A CA 1
ATOM 757 C C . LEU A 1 95 ? -35.999 -9.331 43.289 1.00 74.69 95 LEU A C 1
ATOM 759 O O . LEU A 1 95 ? -35.909 -8.264 43.888 1.00 74.69 95 LEU A O 1
ATOM 763 N N . GLY A 1 96 ? -37.060 -9.637 42.535 1.00 71.25 96 GLY A N 1
ATOM 764 C CA . GLY A 1 96 ? -38.243 -8.778 42.399 1.00 71.25 96 GLY A CA 1
ATOM 765 C C . GLY A 1 96 ? -39.348 -9.064 43.420 1.00 71.25 96 GLY A C 1
ATOM 766 O O . GLY A 1 96 ? -40.352 -8.352 43.446 1.00 71.25 96 GLY A O 1
ATOM 767 N N . ALA A 1 97 ? -39.199 -10.109 44.238 1.00 75.12 97 ALA A N 1
ATOM 768 C CA . ALA A 1 97 ? -40.181 -10.450 45.256 1.00 75.12 97 ALA A CA 1
ATOM 769 C C . ALA A 1 97 ? -40.123 -9.438 46.419 1.00 75.12 97 ALA A C 1
ATOM 771 O O . ALA A 1 97 ? -39.033 -9.034 46.828 1.00 75.12 97 ALA A O 1
ATOM 772 N N . PRO A 1 98 ? -41.275 -9.019 46.975 1.00 65.75 98 PRO A N 1
ATOM 773 C CA . PRO A 1 98 ? -41.298 -8.122 48.123 1.00 65.75 98 PRO A CA 1
ATOM 774 C C . PRO A 1 98 ? -40.559 -8.755 49.305 1.00 65.75 98 PRO A C 1
ATOM 776 O O . PRO A 1 98 ? -40.749 -9.932 49.614 1.00 65.75 98 PRO A O 1
ATOM 779 N N . THR A 1 99 ? -39.717 -7.960 49.966 1.00 65.94 99 THR A N 1
ATOM 780 C CA . THR A 1 99 ? -38.936 -8.377 51.132 1.00 65.94 99 THR A CA 1
ATOM 781 C C . THR A 1 99 ? -39.837 -9.029 52.181 1.00 65.94 99 THR A C 1
ATOM 783 O O . THR A 1 99 ? -40.828 -8.438 52.612 1.00 65.94 99 THR A O 1
ATOM 786 N N . ALA A 1 100 ? -39.493 -10.248 52.603 1.00 66.12 100 ALA A N 1
ATOM 787 C CA . ALA A 1 100 ? -40.225 -10.947 53.651 1.00 66.12 100 ALA A CA 1
ATOM 788 C C . ALA A 1 100 ? -40.205 -10.143 54.964 1.00 66.12 100 ALA A C 1
ATOM 790 O O . ALA A 1 100 ? -39.198 -9.522 55.315 1.00 66.12 100 ALA A O 1
ATOM 791 N N . ILE A 1 101 ? -41.318 -10.170 55.701 1.00 58.09 101 ILE A N 1
ATOM 792 C CA . ILE A 1 101 ? -41.439 -9.528 57.016 1.00 58.09 101 ILE A CA 1
ATOM 793 C C . ILE A 1 101 ? -40.353 -10.114 57.936 1.00 58.09 101 ILE A C 1
ATOM 795 O O . ILE A 1 101 ? -40.392 -11.297 58.261 1.00 58.09 101 ILE A O 1
ATOM 799 N N . GLY A 1 102 ? -39.372 -9.288 58.322 1.00 68.06 102 GLY A N 1
ATOM 800 C CA . GLY A 1 102 ? -38.244 -9.681 59.178 1.00 68.06 102 GLY A CA 1
ATOM 801 C C . GLY A 1 102 ? -36.930 -10.016 58.458 1.00 68.06 102 GLY A C 1
ATOM 802 O O . GLY A 1 102 ? -36.001 -10.488 59.110 1.00 68.06 102 GLY A O 1
ATOM 803 N N . ALA A 1 103 ? -36.817 -9.786 57.145 1.00 67.44 103 ALA A N 1
ATOM 804 C CA . ALA A 1 103 ? -35.564 -10.024 56.431 1.00 67.44 103 ALA A CA 1
ATOM 805 C C . ALA A 1 103 ? -34.420 -9.114 56.940 1.00 67.44 103 ALA A C 1
ATOM 807 O O . ALA A 1 103 ? -34.658 -7.939 57.247 1.00 67.44 103 ALA A O 1
ATOM 808 N N . PRO A 1 104 ? -33.176 -9.626 57.011 1.00 70.94 104 PRO A N 1
ATOM 809 C CA . PRO A 1 104 ? -32.019 -8.842 57.426 1.00 70.94 104 PRO A CA 1
ATOM 810 C C . PRO A 1 104 ? -31.809 -7.634 56.507 1.00 70.94 104 PRO A C 1
ATOM 812 O O . PRO A 1 104 ? -32.088 -7.681 55.308 1.00 70.94 104 PRO A O 1
ATOM 815 N N . GLN A 1 105 ? -31.313 -6.539 57.088 1.00 72.44 105 GLN A N 1
ATOM 816 C CA . GLN A 1 105 ? -31.077 -5.299 56.353 1.00 72.44 105 GLN A CA 1
ATOM 817 C C . GLN A 1 105 ? -30.080 -5.555 55.210 1.00 72.44 105 GLN A C 1
ATOM 819 O O . GLN A 1 105 ? -29.078 -6.239 55.436 1.00 72.44 105 GLN A O 1
ATOM 824 N N . PRO A 1 106 ? -30.326 -5.030 53.996 1.00 68.00 106 PRO A N 1
ATOM 825 C CA . PRO A 1 106 ? -29.459 -5.279 52.853 1.00 68.00 106 PRO A CA 1
ATOM 826 C C . PRO A 1 106 ? -28.026 -4.846 53.168 1.00 68.00 106 PRO A C 1
ATOM 828 O O . PRO A 1 106 ? -27.786 -3.716 53.605 1.00 68.00 106 PRO A O 1
ATOM 831 N N . ILE A 1 107 ? -27.077 -5.760 52.945 1.00 69.75 107 ILE A N 1
ATOM 832 C CA . ILE A 1 107 ? -25.647 -5.513 53.132 1.00 69.75 107 ILE A CA 1
ATOM 833 C C . ILE A 1 107 ? -25.238 -4.432 52.131 1.00 69.75 107 ILE A C 1
ATOM 835 O O . ILE A 1 107 ? -25.158 -4.673 50.927 1.00 69.75 107 ILE A O 1
ATOM 839 N N . ARG A 1 108 ? -24.991 -3.217 52.623 1.00 62.69 108 ARG A N 1
ATOM 840 C CA . ARG A 1 108 ? -24.380 -2.160 51.819 1.00 62.69 108 ARG A CA 1
ATOM 841 C C . ARG A 1 108 ? -22.887 -2.449 51.758 1.00 62.69 108 ARG A C 1
ATOM 843 O O . ARG A 1 108 ? -22.184 -2.264 52.747 1.00 62.69 108 ARG A O 1
ATOM 850 N N . VAL A 1 109 ? -22.407 -2.922 50.612 1.00 54.41 109 VAL A N 1
ATOM 851 C CA . VAL A 1 109 ? -20.967 -3.001 50.360 1.00 54.41 109 VAL A CA 1
ATOM 852 C C . VAL A 1 109 ? -20.431 -1.579 50.223 1.00 54.41 109 VAL A C 1
ATOM 854 O O . VAL A 1 109 ? -20.799 -0.841 49.310 1.00 54.41 109 VAL A O 1
ATOM 857 N N . ALA A 1 110 ? -19.589 -1.163 51.166 1.00 56.50 110 ALA A N 1
ATOM 858 C CA . ALA A 1 110 ? -18.774 0.023 50.978 1.00 56.50 110 ALA A CA 1
ATOM 859 C C . ALA A 1 110 ? -17.772 -0.304 49.867 1.00 56.50 110 ALA A C 1
ATOM 861 O O . ALA A 1 110 ? -16.906 -1.163 50.037 1.00 56.50 110 ALA A O 1
ATOM 862 N N . LYS A 1 111 ? -17.916 0.348 48.709 1.00 51.44 111 LYS A N 1
ATOM 863 C CA . LYS A 1 111 ? -16.841 0.412 47.718 1.00 51.44 111 LYS A CA 1
ATOM 864 C C . LYS A 1 111 ? -15.622 0.939 48.471 1.00 51.44 111 LYS A C 1
ATOM 866 O O . LYS A 1 111 ? -15.708 2.016 49.061 1.00 51.44 111 LYS A O 1
ATOM 871 N N . ALA A 1 112 ? -14.537 0.168 48.509 1.00 43.34 112 ALA A N 1
ATOM 872 C CA . ALA A 1 112 ? -13.275 0.672 49.023 1.00 43.34 112 ALA A CA 1
ATOM 873 C C . ALA A 1 112 ? -12.978 1.973 48.270 1.00 43.34 112 ALA A C 1
ATOM 875 O O . ALA A 1 112 ? -12.920 1.977 47.037 1.00 43.34 112 ALA A O 1
ATOM 876 N N . VAL A 1 113 ? -12.895 3.078 49.011 1.00 48.72 113 VAL A N 1
ATOM 877 C CA . VAL A 1 113 ? -12.326 4.319 48.503 1.00 48.72 113 VAL A CA 1
ATOM 878 C C . VAL A 1 113 ? -10.884 3.957 48.186 1.00 48.72 113 VAL A C 1
ATOM 880 O O . VAL A 1 113 ? -10.078 3.742 49.089 1.00 48.72 113 VAL A O 1
ATOM 883 N N . VAL A 1 114 ? -10.602 3.757 46.902 1.00 47.19 114 VAL A N 1
ATOM 884 C CA . VAL A 1 114 ? -9.236 3.862 46.411 1.00 47.19 114 VAL A CA 1
ATOM 885 C C . VAL A 1 114 ? -8.861 5.303 46.722 1.00 47.19 114 VAL A C 1
ATOM 887 O O . VAL A 1 114 ? -9.593 6.217 46.357 1.00 47.19 114 VAL A O 1
ATOM 890 N N . ASP A 1 115 ? -7.832 5.480 47.538 1.00 43.88 115 ASP A N 1
ATOM 891 C CA . ASP A 1 115 ? -7.298 6.789 47.880 1.00 43.88 115 ASP A CA 1
ATOM 892 C C . ASP A 1 115 ? -6.932 7.502 46.566 1.00 43.88 115 ASP A C 1
ATOM 894 O O . ASP A 1 115 ? -5.954 7.129 45.920 1.00 43.88 115 ASP A O 1
ATOM 898 N N . ASP A 1 116 ? -7.721 8.507 46.159 1.00 48.41 116 ASP A N 1
ATOM 899 C CA . ASP A 1 116 ? -7.489 9.391 44.994 1.00 48.41 116 ASP A CA 1
ATOM 900 C C . ASP A 1 116 ? -6.179 10.212 45.129 1.00 48.41 116 ASP A C 1
ATOM 902 O O . ASP A 1 116 ? -5.897 11.127 44.353 1.00 48.41 116 ASP A O 1
ATOM 906 N N . GLY A 1 117 ? -5.347 9.908 46.129 1.00 48.69 117 GLY A N 1
ATOM 907 C CA . GLY A 1 117 ? -4.057 10.539 46.374 1.00 48.69 117 GLY A CA 1
ATOM 908 C C . GLY A 1 117 ? -2.998 10.275 45.299 1.00 48.69 117 GLY A C 1
ATOM 909 O O . GLY A 1 117 ? -2.009 11.006 45.266 1.00 48.69 117 GLY A O 1
ATOM 910 N N . ASP A 1 118 ? -3.186 9.291 44.411 1.00 53.84 118 ASP A N 1
ATOM 911 C CA . ASP A 1 118 ? -2.203 8.953 43.363 1.00 53.84 118 ASP A CA 1
ATOM 912 C C . ASP A 1 118 ? -2.567 9.503 41.967 1.00 53.84 118 ASP A C 1
ATOM 914 O O . ASP A 1 118 ? -1.694 9.702 41.115 1.00 53.84 118 ASP A O 1
ATOM 918 N N . ASP A 1 119 ? -3.830 9.890 41.750 1.00 54.84 119 ASP A N 1
ATOM 919 C CA . ASP A 1 119 ? -4.286 10.472 40.479 1.00 54.84 119 ASP A CA 1
ATOM 920 C C . ASP A 1 119 ? -3.644 11.842 40.222 1.00 54.84 119 ASP A C 1
ATOM 922 O O . ASP A 1 119 ? -3.306 12.186 39.087 1.00 54.84 119 ASP A O 1
ATOM 926 N N . GLY A 1 120 ? -3.378 12.614 41.282 1.00 58.28 120 GLY A N 1
ATOM 927 C CA . GLY A 1 120 ? -2.679 13.899 41.195 1.00 58.28 120 GLY A CA 1
ATOM 928 C C . GLY A 1 120 ? -1.203 13.768 40.796 1.00 58.28 120 GLY A C 1
ATOM 929 O O . GLY A 1 120 ? -0.676 14.612 40.061 1.00 58.28 120 GLY A O 1
ATOM 930 N N . ALA A 1 121 ? -0.531 12.698 41.229 1.00 62.19 121 ALA A N 1
ATOM 931 C CA . ALA A 1 121 ? 0.858 12.430 40.867 1.00 62.19 121 ALA A CA 1
ATOM 932 C C . ALA A 1 121 ? 0.954 12.037 39.387 1.00 62.19 121 ALA A C 1
ATOM 934 O O . ALA A 1 121 ? 1.716 12.636 38.628 1.00 62.19 121 ALA A O 1
ATOM 935 N N . ILE A 1 122 ? 0.102 11.116 38.936 1.00 63.41 122 ILE A N 1
ATOM 936 C CA . ILE A 1 122 ? 0.068 10.670 37.537 1.00 63.41 122 ILE A CA 1
ATOM 937 C C . ILE A 1 122 ? -0.416 11.801 36.604 1.00 63.41 122 ILE A C 1
ATOM 939 O O . ILE A 1 122 ? 0.136 12.001 35.515 1.00 63.41 122 ILE A O 1
ATOM 943 N N . ALA A 1 123 ? -1.378 12.624 37.034 1.00 70.75 123 ALA A N 1
ATOM 944 C CA . ALA A 1 123 ? -1.839 13.793 36.282 1.00 70.75 123 ALA A CA 1
ATOM 945 C C . ALA A 1 123 ? -0.771 14.899 36.177 1.00 70.75 123 ALA A C 1
ATOM 947 O O . ALA A 1 123 ? -0.609 15.503 35.114 1.00 70.75 123 ALA A O 1
ATOM 948 N N . SER A 1 124 ? -0.004 15.159 37.240 1.00 67.38 124 SER A N 1
ATOM 949 C CA . SER A 1 124 ? 1.086 16.150 37.208 1.00 67.38 124 SER A CA 1
ATOM 950 C C . SER A 1 124 ? 2.278 15.682 36.367 1.00 67.38 124 SER A C 1
ATOM 952 O O . SER A 1 124 ? 2.856 16.476 35.623 1.00 67.38 124 SER A O 1
ATOM 954 N N . LEU A 1 125 ? 2.580 14.382 36.391 1.00 73.00 125 LEU A N 1
ATOM 955 C CA . LEU A 1 125 ? 3.580 13.743 35.533 1.00 73.00 125 LEU A CA 1
ATOM 956 C C . LEU A 1 125 ? 3.181 13.756 34.055 1.00 73.00 125 LEU A C 1
ATOM 958 O O . LEU A 1 125 ? 3.986 14.084 33.187 1.00 73.00 125 LEU A O 1
ATOM 962 N N . SER A 1 126 ? 1.925 13.439 33.740 1.00 75.00 126 SER A N 1
ATOM 963 C CA . SER A 1 126 ? 1.446 13.477 32.354 1.00 75.00 126 SER A CA 1
ATOM 964 C C . SER A 1 126 ? 1.436 14.897 31.775 1.00 75.00 126 SER A C 1
ATOM 966 O O . SER A 1 126 ? 1.689 15.075 30.579 1.00 75.00 126 SER A O 1
ATOM 968 N N . ARG A 1 127 ? 1.204 15.916 32.614 1.00 75.12 127 ARG A N 1
ATOM 969 C CA . ARG A 1 127 ? 1.304 17.331 32.236 1.00 75.12 127 ARG A CA 1
ATOM 970 C C . ARG A 1 127 ? 2.752 17.756 31.995 1.00 75.12 127 ARG A C 1
ATOM 972 O O . ARG A 1 127 ? 3.035 18.296 30.930 1.00 75.12 127 ARG A O 1
ATOM 979 N N . SER A 1 128 ? 3.675 17.438 32.904 1.00 72.75 128 SER A N 1
ATOM 980 C CA . SER A 1 128 ? 5.093 17.798 32.741 1.00 72.75 128 SER A CA 1
ATOM 981 C C . SER A 1 128 ? 5.720 17.135 31.511 1.00 72.75 128 SER A C 1
ATOM 983 O O . SER A 1 128 ? 6.435 17.782 30.753 1.00 72.75 128 SER A O 1
ATOM 985 N N . VAL A 1 129 ? 5.365 15.878 31.231 1.00 74.31 129 VAL A N 1
ATOM 986 C CA . VAL A 1 129 ? 5.817 15.150 30.036 1.00 74.31 129 VAL A CA 1
ATOM 987 C C . VAL A 1 129 ? 5.162 15.673 28.751 1.00 74.31 129 VAL A C 1
ATOM 989 O O . VAL A 1 129 ? 5.669 15.418 27.660 1.00 74.31 129 VAL A O 1
ATOM 992 N N . ARG A 1 130 ? 4.019 16.364 28.816 1.00 75.44 130 ARG A N 1
ATOM 993 C CA . ARG A 1 130 ? 3.383 17.006 27.648 1.00 75.44 130 ARG A CA 1
ATOM 994 C C . ARG A 1 130 ? 4.016 18.357 27.323 1.00 75.44 130 ARG A C 1
ATOM 996 O O . ARG A 1 130 ? 4.072 18.721 26.153 1.00 75.44 130 ARG A O 1
ATOM 1003 N N . GLU A 1 131 ? 4.464 19.075 28.343 1.00 73.94 131 GLU A N 1
ATOM 1004 C CA . GLU A 1 131 ? 5.063 20.405 28.217 1.00 73.94 131 GLU A CA 1
ATOM 1005 C C . GLU A 1 131 ? 6.555 20.353 27.838 1.00 73.94 131 GLU A C 1
ATOM 1007 O O . GLU A 1 131 ? 7.102 21.355 27.377 1.00 73.94 131 GLU A O 1
ATOM 1012 N N . THR A 1 132 ? 7.214 19.190 27.949 1.00 73.38 132 THR A N 1
ATOM 1013 C CA . THR A 1 132 ? 8.606 19.016 27.514 1.00 73.38 132 THR A CA 1
ATOM 1014 C C . THR A 1 132 ? 8.738 18.861 25.987 1.00 73.38 132 THR A C 1
ATOM 1016 O O . THR A 1 132 ? 8.037 18.050 25.371 1.00 73.38 132 THR A O 1
ATOM 1019 N N . PRO A 1 133 ? 9.663 19.600 25.337 1.00 71.44 133 PRO A N 1
ATOM 1020 C CA . PRO A 1 133 ? 9.971 19.428 23.918 1.00 71.44 133 PRO A CA 1
ATOM 1021 C C . PRO A 1 133 ? 10.400 17.992 23.583 1.00 71.44 133 PRO A C 1
ATOM 1023 O O . PRO A 1 133 ? 11.130 17.358 24.345 1.00 71.44 133 PRO A O 1
ATOM 1026 N N . LEU A 1 134 ? 10.007 17.490 22.404 1.00 64.88 134 LEU A N 1
ATOM 1027 C CA . LEU A 1 134 ? 10.249 16.096 21.987 1.00 64.88 134 LEU A CA 1
ATOM 1028 C C . LEU A 1 134 ? 11.724 15.667 22.060 1.00 64.88 134 LEU A C 1
ATOM 1030 O O . LEU A 1 134 ? 11.992 14.500 22.334 1.00 64.88 134 LEU A O 1
ATOM 1034 N N . ALA A 1 135 ? 12.658 16.596 21.843 1.00 74.50 135 ALA A N 1
ATOM 1035 C CA . ALA A 1 135 ? 14.094 16.330 21.876 1.00 74.50 135 ALA A CA 1
ATOM 1036 C C . ALA A 1 135 ? 14.621 15.932 23.268 1.00 74.50 135 ALA A C 1
ATOM 1038 O O . ALA A 1 135 ? 15.644 15.260 23.341 1.00 74.50 135 ALA A O 1
ATOM 1039 N N . ASP A 1 136 ? 13.925 16.302 24.349 1.00 66.62 136 ASP A N 1
ATOM 1040 C CA . ASP A 1 136 ? 14.405 16.139 25.734 1.00 66.62 136 ASP A CA 1
ATOM 1041 C C . ASP A 1 136 ? 13.474 15.261 26.601 1.00 66.62 136 ASP A C 1
ATOM 1043 O O . ASP A 1 136 ? 13.599 15.126 27.822 1.00 66.62 136 ASP A O 1
ATOM 1047 N N . ARG A 1 137 ? 12.494 14.617 25.958 1.00 69.06 137 ARG A N 1
ATOM 1048 C CA . ARG A 1 137 ? 11.415 13.896 26.642 1.00 69.06 137 ARG A CA 1
ATOM 1049 C C . ARG A 1 137 ? 11.911 12.641 27.365 1.00 69.06 137 ARG A C 1
ATOM 1051 O O . ARG A 1 137 ? 11.433 12.335 28.454 1.00 69.06 137 ARG A O 1
ATOM 1058 N N . THR A 1 138 ? 12.902 11.947 26.810 1.00 70.69 138 THR A N 1
ATOM 1059 C CA . THR A 1 138 ? 13.488 10.727 27.396 1.00 70.69 138 THR A CA 1
ATOM 1060 C C . THR A 1 138 ? 14.218 11.004 28.709 1.00 70.69 138 THR A C 1
ATOM 1062 O O . THR A 1 138 ? 14.081 10.230 29.659 1.00 70.69 138 THR A O 1
ATOM 1065 N N . ALA A 1 139 ? 14.929 12.131 28.804 1.00 71.69 139 ALA A N 1
ATOM 1066 C CA . ALA A 1 139 ? 15.598 12.556 30.029 1.00 71.69 139 ALA A CA 1
ATOM 1067 C C . ALA A 1 139 ? 14.578 12.907 31.122 1.00 71.69 139 ALA A C 1
ATOM 1069 O O . ALA A 1 139 ? 14.698 12.440 32.256 1.00 71.69 139 ALA A O 1
ATOM 1070 N N . SER A 1 140 ? 13.518 13.638 30.760 1.00 64.19 140 SER A N 1
ATOM 1071 C CA . SER A 1 140 ? 12.463 14.021 31.707 1.00 64.19 140 SER A CA 1
ATOM 1072 C C . SER A 1 140 ? 11.677 12.822 32.262 1.00 64.19 140 SER A C 1
ATOM 1074 O O . SER A 1 140 ? 11.425 12.760 33.463 1.00 64.19 140 SER A O 1
ATOM 1076 N N . VAL A 1 141 ? 11.364 11.820 31.427 1.00 71.12 141 VAL A N 1
ATOM 1077 C CA . VAL A 1 141 ? 10.688 10.582 31.860 1.00 71.12 141 VAL A CA 1
ATOM 1078 C C . VAL A 1 141 ? 11.588 9.745 32.772 1.00 71.12 141 VAL A C 1
ATOM 1080 O O . VAL A 1 141 ? 11.115 9.205 33.768 1.00 71.12 141 VAL A O 1
ATOM 1083 N N . THR A 1 142 ? 12.890 9.675 32.480 1.00 74.19 142 THR A N 1
ATOM 1084 C CA . THR A 1 142 ? 13.850 8.921 33.306 1.00 74.19 142 THR A CA 1
ATOM 1085 C C . THR A 1 142 ? 14.024 9.561 34.687 1.00 74.19 142 THR A C 1
ATOM 1087 O O . THR A 1 142 ? 14.007 8.863 35.700 1.00 74.19 142 THR A O 1
ATOM 1090 N N . ALA A 1 143 ? 14.119 10.893 34.750 1.00 71.12 143 ALA A N 1
ATOM 1091 C CA . ALA A 1 143 ? 14.197 11.631 36.010 1.00 71.12 143 ALA A CA 1
ATOM 1092 C C . ALA A 1 143 ? 12.909 11.491 36.843 1.00 71.12 143 ALA A C 1
ATOM 1094 O O . ALA A 1 143 ? 12.967 11.257 38.050 1.00 71.12 143 ALA A O 1
ATOM 1095 N N . ALA A 1 144 ? 11.748 11.571 36.189 1.00 67.06 144 ALA A N 1
ATOM 1096 C CA . ALA A 1 144 ? 10.447 11.384 36.819 1.00 67.06 144 ALA A CA 1
ATOM 1097 C C . ALA A 1 144 ? 10.255 9.965 37.386 1.00 67.06 144 ALA A C 1
ATOM 1099 O O . ALA A 1 144 ? 9.801 9.808 38.520 1.00 67.06 144 ALA A O 1
ATOM 1100 N N . ALA A 1 145 ? 10.657 8.935 36.634 1.00 70.75 145 ALA A N 1
ATOM 1101 C CA . ALA A 1 145 ? 10.642 7.548 37.095 1.00 70.75 145 ALA A CA 1
ATOM 1102 C C . ALA A 1 145 ? 11.572 7.334 38.303 1.00 70.75 145 ALA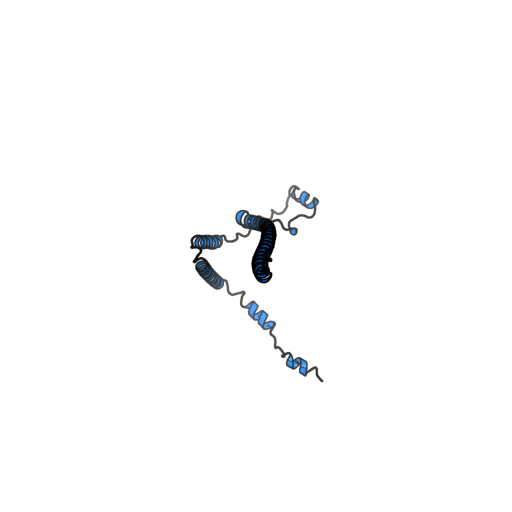 A C 1
ATOM 1104 O O . ALA A 1 145 ? 11.212 6.623 39.241 1.00 70.75 145 ALA A O 1
ATOM 1105 N N . GLY A 1 146 ? 12.734 7.997 38.321 1.00 70.88 146 GLY A N 1
ATOM 1106 C CA . GLY A 1 146 ? 13.644 7.990 39.468 1.00 70.88 146 GLY A CA 1
ATOM 1107 C C . GLY A 1 146 ? 13.034 8.621 40.723 1.00 70.88 146 GLY A C 1
ATOM 1108 O O . GLY A 1 146 ? 13.165 8.069 41.815 1.00 70.88 146 GLY A O 1
ATOM 1109 N N . LEU A 1 147 ? 12.315 9.739 40.578 1.00 66.81 147 LEU A N 1
ATOM 1110 C CA . LEU A 1 147 ? 11.659 10.417 41.701 1.00 66.81 147 LEU A CA 1
ATOM 1111 C C . LEU A 1 147 ? 10.515 9.578 42.299 1.00 66.81 147 LEU A C 1
ATOM 1113 O O . LEU A 1 147 ? 10.379 9.501 43.518 1.00 66.81 147 LEU A O 1
ATOM 1117 N N . LEU A 1 148 ? 9.737 8.911 41.440 1.00 66.00 148 LEU A N 1
ATOM 1118 C CA . LEU A 1 148 ? 8.680 7.969 41.829 1.00 66.00 148 LEU A CA 1
ATOM 1119 C C . LEU A 1 148 ? 9.232 6.733 42.547 1.00 66.00 148 LEU A C 1
ATOM 1121 O O . LEU A 1 148 ? 8.678 6.299 43.553 1.00 66.00 148 LEU A O 1
ATOM 1125 N N . ALA A 1 149 ? 10.344 6.171 42.069 1.00 65.75 149 ALA A N 1
ATOM 1126 C CA . ALA A 1 149 ? 10.998 5.055 42.749 1.00 65.75 149 ALA A CA 1
ATOM 1127 C C . ALA A 1 149 ? 11.476 5.455 44.158 1.00 65.75 149 ALA A C 1
ATOM 1129 O O . ALA A 1 149 ? 11.352 4.676 45.104 1.00 65.75 149 ALA A O 1
ATOM 1130 N N . MET A 1 150 ? 11.962 6.692 44.312 1.00 65.75 150 MET A N 1
ATOM 1131 C CA . MET A 1 150 ? 12.413 7.232 45.594 1.00 65.75 150 MET A CA 1
ATOM 1132 C C . MET A 1 150 ? 11.249 7.508 46.560 1.00 65.75 150 MET A C 1
ATOM 1134 O O . MET A 1 150 ? 11.357 7.208 47.750 1.00 65.75 150 MET A O 1
ATOM 1138 N N . SER A 1 151 ? 10.123 8.042 46.067 1.00 64.31 151 SER A N 1
ATOM 1139 C CA . SER A 1 151 ? 8.936 8.296 46.897 1.00 64.31 151 SER A CA 1
ATOM 1140 C C . SER A 1 151 ? 8.290 6.994 47.381 1.00 64.31 151 SER A C 1
ATOM 1142 O O . SER A 1 151 ? 7.871 6.902 48.536 1.00 64.31 151 SER A O 1
ATOM 1144 N N . ASN A 1 152 ? 8.290 5.955 46.541 1.00 62.59 152 ASN A N 1
ATOM 1145 C CA . ASN A 1 152 ? 7.760 4.642 46.896 1.00 62.59 152 ASN A CA 1
ATOM 1146 C C . ASN A 1 152 ? 8.658 3.920 47.922 1.00 62.59 152 ASN A C 1
ATOM 1148 O O . ASN A 1 152 ? 8.166 3.284 48.854 1.00 62.59 152 ASN A O 1
ATOM 1152 N N . ALA A 1 153 ? 9.983 4.090 47.825 1.00 56.75 153 ALA A N 1
ATOM 1153 C CA . ALA A 1 153 ? 10.928 3.601 48.831 1.00 56.75 153 ALA A CA 1
ATOM 1154 C C . ALA A 1 153 ? 10.766 4.311 50.191 1.00 56.75 153 ALA A C 1
ATOM 1156 O O . ALA A 1 153 ? 10.856 3.668 51.238 1.00 56.75 153 ALA A O 1
ATOM 1157 N N . ALA A 1 154 ? 10.466 5.615 50.189 1.00 56.78 154 ALA A N 1
ATOM 1158 C CA . ALA A 1 154 ? 10.153 6.356 51.410 1.00 56.78 154 ALA A CA 1
ATOM 1159 C C . ALA A 1 154 ? 8.838 5.867 52.049 1.00 56.78 154 ALA A C 1
ATOM 1161 O O . ALA A 1 154 ? 8.803 5.619 53.253 1.00 56.78 154 ALA A O 1
ATOM 1162 N N . LYS A 1 155 ? 7.793 5.613 51.248 1.00 49.50 155 LYS A N 1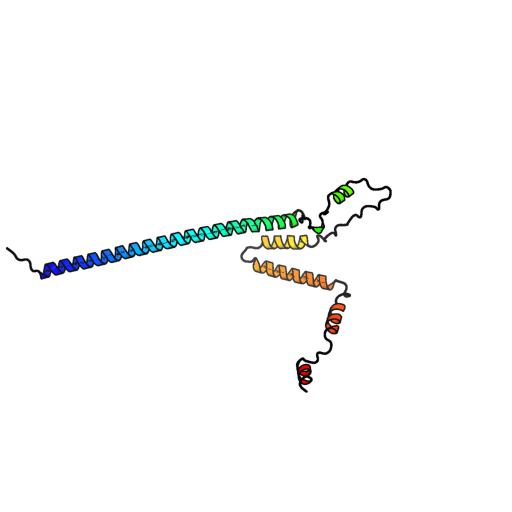
ATOM 1163 C CA . LYS A 1 155 ? 6.520 5.024 51.710 1.00 49.50 155 LYS A CA 1
ATOM 1164 C C . LYS A 1 155 ? 6.710 3.625 52.318 1.00 49.50 155 LYS A C 1
ATOM 1166 O O . LYS A 1 155 ? 6.094 3.304 53.329 1.00 49.50 155 LYS A O 1
ATOM 1171 N N . ALA A 1 156 ? 7.599 2.808 51.749 1.00 51.34 156 ALA A N 1
ATOM 1172 C CA . ALA A 1 156 ? 7.922 1.479 52.273 1.00 51.34 156 ALA A CA 1
ATOM 1173 C C . ALA A 1 156 ? 8.623 1.519 53.646 1.00 51.34 156 ALA A C 1
ATOM 1175 O O . ALA A 1 156 ? 8.525 0.564 54.415 1.00 51.34 156 ALA A O 1
ATOM 1176 N N . SER A 1 157 ? 9.311 2.618 53.975 1.00 54.59 157 SER A N 1
ATOM 1177 C CA . SER A 1 157 ? 9.987 2.778 55.269 1.00 54.59 157 SER A CA 1
ATOM 1178 C C . SER A 1 157 ? 9.053 3.131 56.437 1.00 54.59 157 SER A C 1
ATOM 1180 O O . SER A 1 157 ? 9.445 2.907 57.584 1.00 54.59 157 SER A O 1
ATOM 1182 N N . ASP A 1 158 ? 7.835 3.597 56.134 1.00 49.16 158 ASP A N 1
ATOM 1183 C CA . ASP A 1 158 ? 6.804 4.063 57.081 1.00 49.16 158 ASP A CA 1
ATOM 1184 C C . ASP A 1 158 ? 5.733 2.988 57.392 1.00 49.16 158 ASP A C 1
ATOM 1186 O O . ASP A 1 158 ? 4.825 3.191 58.195 1.00 49.16 158 ASP A O 1
ATOM 1190 N N . MET A 1 159 ? 5.829 1.807 56.766 1.00 45.75 159 MET A N 1
ATOM 1191 C CA . MET A 1 159 ? 4.915 0.679 56.991 1.00 45.75 159 MET A CA 1
ATOM 1192 C C . MET A 1 159 ? 5.343 -0.133 58.239 1.00 45.75 159 MET A C 1
ATOM 1194 O O . MET A 1 159 ? 6.544 -0.371 58.414 1.00 45.75 159 MET A O 1
ATOM 1198 N N . PRO A 1 160 ? 4.420 -0.602 59.110 1.00 44.06 160 PRO A N 1
ATOM 1199 C CA . PRO A 1 160 ? 4.781 -1.316 60.337 1.00 44.06 160 PRO A CA 1
ATOM 1200 C C . PRO A 1 160 ? 5.567 -2.597 60.029 1.00 44.06 160 PRO A C 1
ATOM 1202 O O . PRO A 1 160 ? 5.111 -3.474 59.294 1.00 44.06 160 PRO A O 1
ATOM 1205 N N . ARG A 1 161 ? 6.770 -2.702 60.603 1.00 51.91 161 ARG A N 1
ATOM 1206 C CA . ARG A 1 161 ? 7.738 -3.794 60.408 1.00 51.91 161 ARG A CA 1
ATOM 1207 C C . ARG A 1 161 ? 7.352 -5.083 61.152 1.00 51.91 161 ARG A C 1
ATOM 1209 O O . ARG A 1 161 ? 8.152 -5.603 61.918 1.00 51.91 161 ARG A O 1
ATOM 1216 N N . GLU A 1 162 ? 6.149 -5.606 60.938 1.00 47.72 162 GLU A N 1
ATOM 1217 C CA . GLU A 1 162 ? 5.771 -6.929 61.471 1.00 47.72 162 GLU A CA 1
ATOM 1218 C C . GLU A 1 162 ? 5.779 -8.031 60.397 1.00 47.72 162 GLU A C 1
ATOM 1220 O O . GLU A 1 162 ? 6.022 -9.190 60.715 1.00 47.72 162 GLU A O 1
ATOM 1225 N N . GLY A 1 163 ? 5.614 -7.695 59.110 1.00 50.25 163 GLY A N 1
ATOM 1226 C CA . GLY A 1 163 ? 5.454 -8.698 58.043 1.00 50.25 163 GLY A CA 1
ATOM 1227 C C . GLY A 1 163 ? 6.727 -9.160 57.315 1.00 50.25 163 GLY A C 1
ATOM 1228 O O . GLY A 1 163 ? 6.689 -10.162 56.607 1.00 50.25 163 GLY A O 1
ATOM 1229 N N . THR A 1 164 ? 7.858 -8.458 57.439 1.00 48.22 164 THR A N 1
ATOM 1230 C CA . THR A 1 164 ? 9.073 -8.760 56.646 1.00 48.22 164 THR A CA 1
ATOM 1231 C C . THR A 1 164 ? 10.018 -9.766 57.304 1.00 48.22 164 THR A C 1
ATOM 1233 O O . THR A 1 164 ? 10.876 -10.328 56.623 1.00 48.22 164 THR A O 1
ATOM 1236 N N . LEU A 1 165 ? 9.851 -10.034 58.603 1.00 50.28 165 LEU A N 1
ATOM 1237 C CA . LEU A 1 165 ? 10.654 -11.015 59.344 1.00 50.28 165 LEU A CA 1
ATOM 1238 C C . LEU A 1 165 ? 10.221 -12.468 59.060 1.00 50.28 165 LEU A C 1
ATOM 1240 O O . LEU A 1 165 ? 11.043 -13.375 59.153 1.00 50.28 165 LEU A O 1
ATOM 1244 N N . ASP A 1 166 ? 8.975 -12.689 58.628 1.00 60.62 166 ASP A N 1
ATOM 1245 C CA . ASP A 1 166 ? 8.410 -14.032 58.413 1.00 60.62 166 ASP A CA 1
ATOM 1246 C C . ASP A 1 166 ? 8.893 -14.696 57.106 1.00 60.62 166 ASP A C 1
ATOM 1248 O O . ASP A 1 166 ? 9.115 -15.905 57.044 1.00 60.62 166 ASP A O 1
ATOM 1252 N N . LEU A 1 167 ? 9.149 -13.912 56.051 1.00 52.09 167 LEU A N 1
ATOM 1253 C CA . LEU A 1 167 ? 9.569 -14.456 54.752 1.00 52.09 167 LEU A CA 1
ATOM 1254 C C . LEU A 1 167 ? 11.021 -14.966 54.770 1.00 52.09 167 LEU A C 1
ATOM 1256 O O . LEU A 1 167 ? 11.317 -16.020 54.210 1.00 52.09 167 LEU A O 1
ATOM 1260 N N . ALA A 1 168 ? 11.926 -14.239 55.433 1.00 55.00 168 ALA A N 1
ATOM 1261 C CA . ALA A 1 168 ? 13.325 -14.647 55.573 1.00 55.00 168 ALA A CA 1
ATOM 1262 C C . ALA A 1 168 ? 13.460 -15.908 56.443 1.00 55.00 168 ALA A C 1
ATOM 1264 O O . ALA A 1 168 ? 14.274 -16.782 56.150 1.00 55.00 168 ALA A O 1
ATOM 1265 N N . GLN A 1 169 ? 12.612 -16.030 57.467 1.00 57.88 169 GLN A N 1
ATOM 1266 C CA . GLN A 1 169 ? 12.569 -17.187 58.353 1.00 57.88 169 GLN A CA 1
ATOM 1267 C C . GLN A 1 169 ? 11.990 -18.425 57.648 1.00 57.88 169 GLN A C 1
ATOM 1269 O O . GLN A 1 169 ? 12.583 -19.500 57.730 1.00 57.88 169 GLN A O 1
ATOM 1274 N N . ARG A 1 170 ? 10.926 -18.260 56.847 1.00 57.06 170 ARG A N 1
ATOM 1275 C CA . ARG A 1 170 ? 10.359 -19.325 55.997 1.00 57.06 170 ARG A CA 1
ATOM 1276 C C . ARG A 1 170 ? 11.297 -19.795 54.880 1.00 57.06 170 ARG A C 1
ATOM 1278 O O . ARG A 1 170 ? 11.279 -20.971 54.529 1.00 57.06 170 ARG A O 1
ATOM 1285 N N . LEU A 1 171 ? 12.123 -18.907 54.321 1.00 58.97 171 LEU A N 1
ATOM 1286 C CA . LEU A 1 171 ? 13.135 -19.281 53.322 1.00 58.97 171 LEU A CA 1
ATOM 1287 C C . LEU A 1 171 ? 14.336 -20.005 53.950 1.00 58.97 171 LEU A C 1
ATOM 1289 O O . LEU A 1 171 ? 14.889 -20.906 53.326 1.00 58.97 171 LEU A O 1
ATOM 1293 N N . GLY A 1 172 ? 14.701 -19.665 55.191 1.00 59.72 172 GLY A N 1
ATOM 1294 C CA . GLY A 1 172 ? 15.719 -20.388 55.959 1.00 59.72 172 GLY A CA 1
ATOM 1295 C C . GLY A 1 172 ? 15.284 -21.797 56.374 1.00 59.72 172 GLY A C 1
ATOM 1296 O O . GLY A 1 172 ? 16.102 -22.710 56.381 1.00 59.72 172 GLY A O 1
ATOM 1297 N N . GLU A 1 173 ? 13.994 -22.004 56.649 1.00 56.31 173 GLU A N 1
ATOM 1298 C CA . GLU A 1 173 ? 13.437 -23.317 57.014 1.00 56.31 173 GLU A CA 1
ATOM 1299 C C . GLU A 1 173 ? 13.417 -24.315 55.840 1.00 56.31 173 GLU A C 1
ATOM 1301 O O . GLU A 1 173 ? 13.568 -25.520 56.036 1.00 56.31 173 GLU A O 1
ATOM 1306 N N . LEU A 1 174 ? 13.293 -23.818 54.604 1.00 47.34 174 LEU A N 1
ATOM 1307 C CA . LEU A 1 174 ? 13.415 -24.621 53.380 1.00 47.34 174 LEU A CA 1
ATOM 1308 C C . LEU A 1 174 ? 14.877 -24.903 52.987 1.00 47.34 174 LEU A C 1
ATOM 1310 O O . LEU A 1 174 ? 15.124 -25.798 52.182 1.00 47.34 174 LEU A O 1
ATOM 1314 N N . ALA A 1 175 ? 15.836 -24.182 53.574 1.00 53.94 175 ALA A N 1
ATOM 1315 C CA . ALA A 1 175 ? 17.275 -24.323 53.349 1.00 53.94 175 ALA A CA 1
ATOM 1316 C C . ALA A 1 175 ? 17.968 -25.113 54.484 1.00 53.94 175 ALA A C 1
ATOM 1318 O O . ALA A 1 175 ? 19.051 -24.750 54.948 1.00 53.94 175 ALA A O 1
ATOM 1319 N N . GLY A 1 176 ? 17.337 -26.198 54.952 1.00 51.12 176 GLY A N 1
ATOM 1320 C CA . GLY A 1 176 ? 17.995 -27.216 55.785 1.00 51.12 176 GLY A CA 1
ATOM 1321 C C . GLY A 1 176 ? 19.177 -27.877 55.051 1.00 51.12 176 GLY A C 1
ATOM 1322 O O . GLY A 1 176 ? 19.244 -27.804 53.825 1.00 51.12 176 GLY A O 1
ATOM 1323 N N . PRO A 1 177 ? 20.130 -28.508 55.770 1.00 48.62 177 PRO A N 1
ATOM 1324 C CA . PRO A 1 177 ? 21.483 -28.769 55.283 1.00 48.62 177 PRO A CA 1
ATOM 1325 C C . PRO A 1 177 ? 21.470 -29.610 54.007 1.00 48.62 177 PRO A C 1
ATOM 1327 O O . PRO A 1 177 ? 21.163 -30.805 54.030 1.00 48.62 177 PRO A O 1
ATOM 1330 N N . GLU A 1 178 ? 21.833 -28.981 52.891 1.00 51.47 178 GLU A N 1
ATOM 1331 C CA . GLU A 1 178 ? 22.110 -29.687 51.654 1.00 51.47 178 GLU A CA 1
ATOM 1332 C C . GLU A 1 178 ? 23.291 -30.629 51.889 1.00 51.47 178 GLU A C 1
ATOM 1334 O O . GLU A 1 178 ? 24.453 -30.225 51.855 1.00 51.47 178 GLU A O 1
ATOM 1339 N N . LYS A 1 179 ? 23.002 -31.922 52.076 1.00 49.28 179 LYS A N 1
ATOM 1340 C CA . LYS A 1 179 ? 23.927 -32.943 51.593 1.00 49.28 179 LYS A CA 1
ATOM 1341 C C . LYS A 1 179 ? 24.113 -32.648 50.114 1.00 49.28 179 LYS A C 1
ATOM 1343 O O . LYS A 1 179 ? 23.189 -32.852 49.322 1.00 49.28 179 LYS A O 1
ATOM 1348 N N . THR A 1 180 ? 25.269 -32.095 49.765 1.00 57.28 180 THR A N 1
ATOM 1349 C CA . THR A 1 180 ? 25.596 -31.751 48.387 1.00 57.28 180 THR A CA 1
ATOM 1350 C C . THR A 1 180 ? 25.356 -32.990 47.534 1.00 57.28 180 THR A C 1
ATOM 1352 O O . THR A 1 180 ? 25.733 -34.095 47.918 1.00 57.28 180 THR A O 1
ATOM 1355 N N . PHE A 1 181 ? 24.706 -32.819 46.386 1.00 49.66 181 PHE A N 1
ATOM 1356 C CA . PHE A 1 181 ? 24.337 -33.883 45.444 1.00 49.66 181 PHE A CA 1
ATOM 1357 C C . PHE A 1 181 ? 25.471 -34.902 45.183 1.00 49.66 181 PHE A C 1
ATOM 1359 O O . PHE A 1 181 ? 25.205 -36.082 44.979 1.00 49.66 181 PHE A O 1
ATOM 1366 N N . ALA A 1 182 ? 26.733 -34.472 45.296 1.00 52.16 182 ALA A N 1
ATOM 1367 C CA . ALA A 1 182 ? 27.926 -35.315 45.249 1.00 52.16 182 ALA A CA 1
ATOM 1368 C C . ALA A 1 182 ? 27.996 -36.414 46.338 1.00 52.16 182 ALA A C 1
ATOM 1370 O O . ALA A 1 182 ? 28.391 -37.535 46.030 1.00 52.16 182 ALA A O 1
ATOM 1371 N N . GLU A 1 183 ? 27.579 -36.150 47.581 1.00 55.00 183 GLU A N 1
ATOM 1372 C CA . GLU A 1 183 ? 27.587 -37.154 48.661 1.00 55.00 183 GLU A CA 1
ATOM 1373 C C . GLU A 1 183 ? 26.504 -38.222 48.467 1.00 55.00 183 GLU A C 1
ATOM 1375 O O . GLU A 1 183 ? 26.728 -39.397 48.754 1.00 55.00 183 GLU A O 1
ATOM 1380 N N . ARG A 1 184 ? 25.345 -37.851 47.902 1.00 56.00 184 ARG A N 1
ATOM 1381 C CA . ARG A 1 184 ? 24.247 -38.805 47.651 1.00 56.00 184 ARG A CA 1
ATOM 1382 C C . ARG A 1 184 ? 24.571 -39.809 46.540 1.00 56.00 184 ARG A C 1
ATOM 1384 O O . ARG A 1 184 ? 24.016 -40.902 46.546 1.00 56.00 184 ARG A O 1
ATOM 1391 N N . PHE A 1 185 ? 25.462 -39.459 45.610 1.00 55.22 185 PHE A N 1
ATOM 1392 C CA . PHE A 1 185 ? 25.928 -40.371 44.558 1.00 55.22 185 PHE A CA 1
ATOM 1393 C C . PHE A 1 185 ? 27.079 -41.281 45.004 1.00 55.22 185 PHE A C 1
ATOM 1395 O O . PHE A 1 185 ? 27.251 -42.349 44.423 1.00 55.22 185 PHE A O 1
ATOM 1402 N N . ALA A 1 186 ? 27.833 -40.905 46.041 1.00 59.47 186 ALA A N 1
ATOM 1403 C CA . ALA A 1 186 ? 28.906 -41.735 46.588 1.00 59.47 186 ALA A CA 1
ATOM 1404 C C . ALA A 1 186 ? 28.380 -42.886 47.471 1.00 59.47 186 ALA A C 1
ATOM 1406 O O . ALA A 1 186 ? 28.966 -43.964 47.474 1.00 59.47 186 ALA A O 1
ATOM 1407 N N . GLU A 1 187 ? 27.252 -42.698 48.168 1.00 54.62 187 GLU A N 1
ATOM 1408 C CA . GLU A 1 187 ? 26.620 -43.752 48.988 1.00 54.62 187 GLU A CA 1
ATOM 1409 C C . GLU A 1 187 ? 25.802 -44.773 48.174 1.00 54.62 187 GLU A C 1
ATOM 1411 O O . GLU A 1 187 ? 25.524 -45.859 48.669 1.00 54.62 187 GLU A O 1
ATOM 1416 N N . ALA A 1 188 ? 25.434 -44.471 46.924 1.00 52.12 188 ALA A N 1
ATOM 1417 C CA . ALA A 1 188 ? 24.647 -45.372 46.069 1.00 52.12 188 ALA A CA 1
ATOM 1418 C C . ALA A 1 188 ? 25.505 -46.324 45.203 1.00 52.12 188 ALA A C 1
ATOM 1420 O O . ALA A 1 188 ? 24.976 -47.006 44.326 1.00 52.12 188 ALA A O 1
ATOM 1421 N N . GLY A 1 189 ? 26.827 -46.332 45.416 1.00 57.00 189 GLY A N 1
ATOM 1422 C CA . GLY A 1 189 ? 27.816 -47.097 44.647 1.00 57.00 189 GLY A CA 1
ATOM 1423 C C . GLY A 1 189 ? 28.473 -48.263 45.396 1.00 57.00 189 GLY A C 1
ATOM 1424 O O . GLY A 1 189 ? 29.563 -48.676 44.997 1.00 57.00 189 GLY A O 1
ATOM 1425 N N . GLN A 1 190 ? 27.848 -48.775 46.462 1.00 47.41 190 GLN A N 1
ATOM 1426 C CA . GLN A 1 190 ? 28.177 -50.066 47.083 1.00 47.41 190 GLN A CA 1
ATOM 1427 C C . GLN A 1 190 ? 26.956 -50.981 47.096 1.00 47.41 190 GLN A C 1
ATOM 1429 O O . GLN A 1 190 ? 25.856 -50.482 47.418 1.00 47.41 190 GLN A O 1
#

pLDDT: mean 73.41, std 16.69, range [43.34, 98.06]

Organism: NCBI:txid2744473

Foldseek 3Di:
DDDDDVVVVVVVVVVVVVVVVVVVVVVVVVVVVVVVVVVVVVVVVVVVVVVVVVVVVCCVVVVVVVVQVCCCPPPVDDDDDPVPDDPDPVVVVVVVDPDPDPDDDDDDDDDPPPPCVCVVLVVVLVVVLVPDDPVCSVVSVVVSVVVVVVVVVVVVVPDDPPPPVVVVVVVVVVCPPDPDPVNVVVVVPD

Sequence (190 aa):
MSTTSPIHRLGWAALFAISLTLFLALTLRVNAVKSEVRAMERQIVAIERETLLLETEFQTRASQRQLAAWNQLEFGYAAPRADQYLDNRREVAALGAPTAIGAPQPIRVAKAVVDDGDDGAIASLSRSVRETPLADRTASVTAAAGLLAMSNAAKASDMPREGTLDLAQRLGELAGPEKTFAERFAEAGQ